Protein AF-A0A0M0TER0-F1 (afdb_monomer_lite)

Secondary structure (DSSP, 8-state):
---PPPP---------------GGGGSS--HHHHHHHHHHHHHTTTSPPPGGGGHHHHHS---HHHHHHHHHHHHHHHHTTSEEE---TTS-GGGS-HHHHHTTEEE-HHHHHHHHTS-HHHHHHHHHHHHHHHHHHHHHHHHHHHH---HHHHHHHHHHHHHS-HHHHHHHHHHHHHHHHHHSTTHHHHHHHHH-

Radius of gyration: 31.2 Å; chains: 1; bounding box: 76×86×69 Å

Sequence (196 aa):
MVLRIPQRKEIGYSLLSPTLIRPEQMSKFDRELQKLILEKAIDAHPDATDAKQFHELLMTRFDSDEEKKVRANIIYLVEHKIITIDYNQHSNYNNLSSYQLINSIRATEKGIDFMLDDGGLSAILNVTTIKFHHDAIQQIADLIELTVQDPEDKQRFLTQLKQLPYETIKHVSLELVNKGLAQIPNVAQWLGKFLD

Structure (mmCIF, N/CA/C/O backbone):
data_AF-A0A0M0TER0-F1
#
_entry.id   AF-A0A0M0TER0-F1
#
loop_
_atom_site.group_PDB
_atom_site.id
_atom_site.type_symbol
_atom_site.label_atom_id
_atom_site.label_alt_id
_atom_site.label_comp_id
_atom_site.label_asym_id
_atom_site.label_entity_id
_atom_site.label_seq_id
_atom_site.pdbx_PDB_ins_code
_atom_site.Cartn_x
_atom_site.Cartn_y
_atom_site.Cartn_z
_atom_site.occupancy
_atom_site.B_iso_or_equiv
_atom_site.auth_seq_id
_atom_site.auth_comp_id
_atom_site.auth_asym_id
_atom_site.auth_atom_id
_atom_site.pdbx_PDB_model_num
ATOM 1 N N . MET A 1 1 ? 50.563 63.067 3.874 1.00 39.12 1 MET A N 1
ATOM 2 C CA . MET A 1 1 ? 51.208 62.212 4.893 1.00 39.12 1 MET A CA 1
ATOM 3 C C . MET A 1 1 ? 50.226 61.104 5.248 1.00 39.12 1 MET A C 1
ATOM 5 O O . MET A 1 1 ? 49.343 61.310 6.063 1.00 39.12 1 MET A O 1
ATOM 9 N N . VAL A 1 2 ? 50.291 59.986 4.520 1.00 34.03 2 VAL A N 1
ATOM 10 C CA . VAL A 1 2 ? 49.387 58.836 4.679 1.00 34.03 2 VAL A CA 1
ATOM 11 C C . VAL A 1 2 ? 50.160 57.767 5.444 1.00 34.03 2 VAL A C 1
ATOM 13 O O . VAL A 1 2 ? 51.093 57.175 4.907 1.00 34.03 2 VAL A O 1
ATOM 16 N N . LEU A 1 3 ? 49.818 57.572 6.716 1.00 28.48 3 LEU A N 1
ATOM 17 C CA . LEU A 1 3 ? 50.388 56.523 7.558 1.00 28.48 3 LEU A CA 1
ATOM 18 C C . LEU A 1 3 ? 49.656 55.206 7.268 1.00 28.48 3 LEU A C 1
ATOM 20 O O . LEU A 1 3 ? 48.516 55.005 7.678 1.00 28.48 3 LEU A O 1
ATOM 24 N N . ARG A 1 4 ? 50.327 54.320 6.521 1.00 33.66 4 ARG A N 1
ATOM 25 C CA . ARG A 1 4 ? 49.949 52.910 6.355 1.00 33.66 4 ARG A CA 1
ATOM 26 C C . ARG A 1 4 ? 50.091 52.191 7.698 1.00 33.66 4 ARG A C 1
ATOM 28 O O . ARG A 1 4 ? 51.187 52.127 8.248 1.00 33.66 4 ARG A O 1
ATOM 35 N N . ILE A 1 5 ? 48.994 51.626 8.188 1.00 35.50 5 ILE A N 1
ATOM 36 C CA . ILE A 1 5 ? 48.968 50.729 9.349 1.00 35.50 5 ILE A CA 1
ATOM 37 C C . ILE A 1 5 ? 49.393 49.316 8.889 1.00 35.50 5 ILE A C 1
ATOM 39 O O . ILE A 1 5 ? 48.985 48.894 7.802 1.00 35.50 5 ILE A O 1
ATOM 43 N N . PRO A 1 6 ? 50.238 48.593 9.652 1.00 35.31 6 PRO A N 1
ATOM 44 C CA . PRO A 1 6 ? 50.852 47.342 9.214 1.00 35.31 6 PRO A CA 1
ATOM 45 C C . PRO A 1 6 ? 49.952 46.110 9.387 1.00 35.31 6 PRO A C 1
ATOM 47 O O . PRO A 1 6 ? 49.119 46.027 10.286 1.00 35.31 6 PRO A O 1
ATOM 50 N N . GLN A 1 7 ? 50.212 45.116 8.537 1.00 39.19 7 GLN A N 1
ATOM 51 C CA . GLN A 1 7 ? 49.732 43.734 8.616 1.00 39.19 7 GLN A CA 1
ATOM 52 C C . GLN A 1 7 ? 50.221 43.035 9.898 1.00 39.19 7 GLN A C 1
ATOM 54 O O . GLN A 1 7 ? 51.419 43.067 10.198 1.00 39.19 7 GLN A O 1
ATOM 59 N N . ARG A 1 8 ? 49.334 42.321 10.611 1.00 29.59 8 ARG A N 1
ATOM 60 C CA . ARG A 1 8 ? 49.731 41.339 11.638 1.00 29.59 8 ARG A CA 1
ATOM 61 C C . ARG A 1 8 ? 48.831 40.091 11.638 1.00 29.59 8 ARG A C 1
ATOM 63 O O . ARG A 1 8 ? 47.712 40.129 12.123 1.00 29.59 8 ARG A O 1
ATOM 70 N N . LYS A 1 9 ? 49.421 39.023 11.088 1.00 34.47 9 LYS A N 1
ATOM 71 C CA . LYS A 1 9 ? 49.402 37.583 11.425 1.00 34.47 9 LYS A CA 1
ATOM 72 C C . LYS A 1 9 ? 48.111 36.904 11.914 1.00 34.47 9 LYS A C 1
ATOM 74 O O . LYS A 1 9 ? 47.582 37.206 12.976 1.00 34.47 9 LYS A O 1
ATOM 79 N N . GLU A 1 10 ? 47.774 35.854 11.166 1.00 40.50 10 GLU A N 1
ATOM 80 C CA . GLU A 1 10 ? 46.913 34.719 11.503 1.00 40.50 10 GLU A CA 1
ATOM 81 C C . GLU A 1 10 ? 47.224 34.084 12.867 1.00 40.50 10 GLU A C 1
ATOM 83 O O . GLU A 1 10 ? 48.389 33.856 13.200 1.00 40.50 10 GLU A O 1
ATOM 88 N N . ILE A 1 11 ? 46.168 33.690 13.585 1.00 33.19 11 ILE A N 1
ATOM 89 C CA . ILE A 1 11 ? 46.158 32.514 14.463 1.00 33.19 11 ILE A CA 1
ATOM 90 C C . ILE A 1 11 ? 44.784 31.859 14.282 1.00 33.19 11 ILE A C 1
ATOM 92 O O . ILE A 1 11 ? 43.754 32.497 14.499 1.00 33.19 11 ILE A O 1
ATOM 96 N N . GLY A 1 12 ? 44.774 30.623 13.787 1.00 40.88 12 GLY A N 1
ATOM 97 C CA . GLY A 1 12 ? 43.562 29.915 13.397 1.00 40.88 12 GLY A CA 1
ATOM 98 C C . GLY A 1 12 ? 42.739 29.377 14.564 1.00 40.88 12 GLY A C 1
ATOM 99 O O . GLY A 1 12 ? 43.273 29.035 15.613 1.00 40.88 12 GLY A O 1
ATOM 100 N N . TYR A 1 13 ? 41.448 29.198 14.297 1.00 29.83 13 TYR A N 1
ATOM 101 C CA . TYR A 1 13 ? 40.682 28.067 14.804 1.00 29.83 13 TYR A CA 1
ATOM 102 C C . TYR A 1 13 ? 39.839 27.508 13.660 1.00 29.83 13 TYR A C 1
ATOM 104 O O . TYR A 1 13 ? 38.964 28.172 13.110 1.00 29.83 13 TYR A O 1
ATOM 112 N N . SER A 1 14 ? 40.163 26.270 13.300 1.00 47.03 14 SER A N 1
ATOM 113 C CA . SER A 1 14 ? 39.334 25.373 12.508 1.00 47.03 14 SER A CA 1
ATOM 114 C C . SER A 1 14 ? 37.955 25.257 13.156 1.00 47.03 14 SER A C 1
ATOM 116 O O . SER A 1 14 ? 37.830 24.668 14.228 1.00 47.03 14 SER A O 1
ATOM 118 N N . LEU A 1 15 ? 36.923 25.762 12.484 1.00 34.91 15 LEU A N 1
ATOM 119 C CA . LEU A 1 15 ? 35.542 25.363 12.722 1.00 34.91 15 LEU A CA 1
ATOM 120 C C . LEU A 1 15 ? 34.965 24.889 11.392 1.00 34.91 15 LEU A C 1
ATOM 122 O O . LEU A 1 15 ? 34.742 25.660 10.461 1.00 34.91 15 LEU A O 1
ATOM 126 N N . LEU A 1 16 ? 34.822 23.570 11.339 1.00 35.97 16 LEU A N 1
ATOM 127 C CA . LEU A 1 16 ? 34.149 22.759 10.339 1.00 35.97 16 LEU A CA 1
ATOM 128 C C . LEU A 1 16 ? 32.956 23.512 9.737 1.00 35.97 16 LEU A C 1
ATOM 130 O O . LEU A 1 16 ? 31.950 23.739 10.408 1.00 35.97 16 LEU A O 1
ATOM 134 N N . SER A 1 17 ? 33.070 23.906 8.469 1.00 34.34 17 SER A N 1
ATOM 135 C CA . SER A 1 17 ? 31.924 24.408 7.718 1.00 34.34 17 SER A CA 1
ATOM 136 C C . SER A 1 17 ? 30.905 23.270 7.585 1.00 34.34 17 SER A C 1
ATOM 138 O O . SER A 1 17 ? 31.300 22.172 7.179 1.00 34.34 17 SER A O 1
ATOM 140 N N . PRO A 1 18 ? 29.615 23.485 7.905 1.00 39.72 18 PRO A N 1
ATOM 141 C CA . PRO A 1 18 ? 28.593 22.487 7.645 1.00 39.72 18 PRO A CA 1
ATOM 142 C C . PRO A 1 18 ? 28.580 22.255 6.138 1.00 39.72 18 PRO A C 1
ATOM 144 O O . PRO A 1 18 ? 28.420 23.192 5.354 1.00 39.72 18 PRO A O 1
ATOM 147 N N . THR A 1 19 ? 28.851 21.017 5.736 1.00 42.72 19 THR A N 1
ATOM 148 C CA . THR A 1 19 ? 28.821 20.589 4.346 1.00 42.72 19 THR A CA 1
ATOM 149 C C . THR A 1 19 ? 27.482 21.003 3.746 1.00 42.72 19 THR A C 1
ATOM 151 O O . THR A 1 19 ? 26.448 20.406 4.032 1.00 42.72 19 THR A O 1
ATOM 154 N N . LEU A 1 20 ? 27.515 22.053 2.924 1.00 41.59 20 LEU A N 1
ATOM 155 C CA . LEU A 1 20 ? 26.489 22.350 1.942 1.00 41.59 20 LEU A CA 1
ATOM 156 C C . LEU A 1 20 ? 26.295 21.069 1.132 1.00 41.59 20 LEU A C 1
ATOM 158 O O . LEU A 1 20 ? 27.167 20.683 0.350 1.00 41.59 20 LEU A O 1
ATOM 162 N N . ILE A 1 21 ? 25.185 20.375 1.383 1.00 42.75 21 ILE A N 1
ATOM 163 C CA . ILE A 1 21 ? 24.743 19.248 0.570 1.00 42.75 21 ILE A CA 1
ATOM 164 C C . ILE A 1 21 ? 24.656 19.779 -0.861 1.00 42.75 21 ILE A C 1
ATOM 166 O O . ILE A 1 21 ? 23.869 20.678 -1.158 1.00 42.75 21 ILE A O 1
ATOM 170 N N . ARG A 1 22 ? 25.544 19.284 -1.728 1.00 40.31 22 ARG A N 1
ATOM 171 C CA . ARG A 1 22 ? 25.594 19.683 -3.133 1.00 40.31 22 ARG A CA 1
ATOM 172 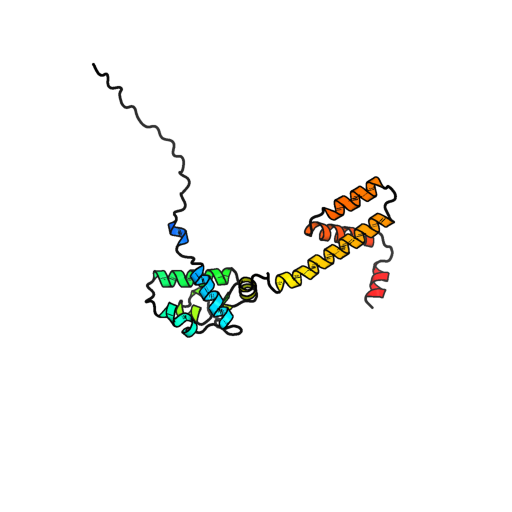C C . ARG A 1 22 ? 24.260 19.308 -3.798 1.00 40.31 22 ARG A C 1
ATOM 174 O O . ARG A 1 22 ? 23.867 18.145 -3.694 1.00 40.31 22 ARG A O 1
ATOM 181 N N . PRO A 1 23 ? 23.608 20.221 -4.540 1.00 44.62 23 PRO A N 1
ATOM 182 C CA . PRO A 1 23 ? 22.371 19.929 -5.274 1.00 44.62 23 PRO A CA 1
ATOM 183 C C . PRO A 1 23 ? 22.527 18.842 -6.358 1.00 44.62 23 PRO A C 1
ATOM 185 O O . PRO A 1 23 ? 21.536 18.333 -6.867 1.00 44.62 23 PRO A O 1
ATOM 188 N N . GLU A 1 24 ? 23.753 18.411 -6.670 1.00 45.34 24 GLU A N 1
ATOM 189 C CA . GLU A 1 24 ? 24.031 17.302 -7.595 1.00 45.34 24 GLU A CA 1
ATOM 190 C C . GLU A 1 24 ? 23.634 15.911 -7.061 1.00 45.34 24 GLU A C 1
ATOM 192 O O . GLU A 1 24 ? 23.539 14.966 -7.836 1.00 45.34 24 GLU A O 1
ATOM 197 N N . GLN A 1 25 ? 23.363 15.750 -5.759 1.00 46.16 25 GLN A N 1
ATOM 198 C CA . GLN A 1 25 ? 22.988 14.449 -5.177 1.00 46.16 25 GLN A CA 1
ATOM 199 C C . GLN A 1 25 ? 21.500 14.075 -5.381 1.00 46.16 25 GLN A C 1
ATOM 201 O O . GLN A 1 25 ? 21.101 12.968 -5.026 1.00 46.16 25 GLN A O 1
ATOM 206 N N . MET A 1 26 ? 20.683 14.950 -5.988 1.00 49.38 26 MET A N 1
ATOM 207 C CA . MET A 1 26 ? 19.258 14.702 -6.278 1.00 49.38 26 MET A CA 1
ATOM 208 C C . MET A 1 26 ? 18.947 14.366 -7.752 1.00 49.38 26 MET A C 1
ATOM 210 O O . MET A 1 26 ? 17.780 14.192 -8.084 1.00 49.38 26 MET A O 1
ATOM 214 N N . SER A 1 27 ? 19.936 14.231 -8.648 1.00 63.31 27 SER A N 1
ATOM 215 C CA . SER A 1 27 ? 19.666 14.022 -10.091 1.00 63.31 27 SER A CA 1
ATOM 216 C C . SER A 1 27 ? 19.279 12.587 -10.490 1.00 63.31 27 SER A C 1
ATOM 218 O O . SER A 1 27 ? 18.848 12.349 -11.617 1.00 63.31 27 SER A O 1
ATOM 220 N N . LYS A 1 28 ? 19.423 11.613 -9.579 1.00 75.19 28 LYS A N 1
ATOM 221 C CA . LYS A 1 28 ? 19.228 10.179 -9.869 1.00 75.19 28 LYS A CA 1
ATOM 222 C C . LYS A 1 28 ? 17.767 9.724 -9.771 1.00 75.19 28 LYS A C 1
ATOM 224 O O . LYS A 1 28 ? 17.377 8.776 -10.449 1.00 75.19 28 LYS A O 1
ATOM 229 N N . PHE A 1 29 ? 16.974 10.356 -8.906 1.00 83.69 29 PHE A N 1
ATOM 230 C CA . PHE A 1 29 ? 15.578 9.985 -8.673 1.00 83.69 29 PHE A CA 1
ATOM 231 C C . PHE A 1 29 ? 14.657 10.951 -9.404 1.00 83.69 29 PHE A C 1
ATOM 233 O O . PHE A 1 29 ? 14.666 12.148 -9.134 1.00 83.69 29 PHE A O 1
ATOM 240 N N . ASP A 1 30 ? 13.870 10.416 -10.324 1.00 82.69 30 ASP A N 1
ATOM 241 C CA . ASP A 1 30 ? 13.064 11.183 -11.261 1.00 82.69 30 ASP A CA 1
ATOM 242 C C . ASP A 1 30 ? 11.598 10.790 -11.084 1.00 82.69 30 ASP A C 1
ATOM 244 O O . ASP A 1 30 ? 11.230 9.626 -11.248 1.00 82.69 30 ASP A O 1
ATOM 248 N N . ARG A 1 31 ? 10.774 11.757 -10.671 1.00 82.38 31 ARG A N 1
ATOM 249 C CA . ARG A 1 31 ? 9.368 11.511 -10.330 1.00 82.38 31 ARG A CA 1
ATOM 250 C C . ARG A 1 31 ? 8.523 11.186 -11.555 1.00 82.38 31 ARG A C 1
ATOM 252 O O . ARG A 1 31 ? 7.655 10.325 -11.448 1.00 82.38 31 ARG A O 1
ATOM 259 N N . GLU A 1 32 ? 8.818 11.788 -12.704 1.00 81.12 32 GLU A N 1
ATOM 260 C CA . GLU A 1 32 ? 8.111 11.485 -13.951 1.00 81.12 32 GLU A CA 1
ATOM 261 C C . GLU A 1 32 ? 8.455 10.071 -14.422 1.00 81.12 32 GLU A C 1
ATOM 263 O O . GLU A 1 32 ? 7.570 9.300 -14.785 1.00 81.12 32 GLU A O 1
ATOM 268 N N . LEU A 1 33 ? 9.727 9.675 -14.308 1.00 85.12 33 LEU A N 1
ATOM 269 C CA . LEU A 1 33 ? 10.151 8.310 -14.621 1.00 85.12 33 LEU A CA 1
ATOM 270 C C . LEU A 1 33 ? 9.532 7.274 -13.673 1.00 85.12 33 LEU A C 1
ATOM 272 O O . LEU A 1 33 ? 9.102 6.212 -14.113 1.00 85.12 33 LEU A O 1
ATOM 276 N N . GLN A 1 34 ? 9.477 7.563 -12.372 1.00 88.38 34 GLN A N 1
ATOM 277 C CA . GLN A 1 34 ? 8.844 6.676 -11.390 1.00 88.38 34 GLN A CA 1
ATOM 278 C C . GLN A 1 34 ? 7.354 6.494 -11.667 1.00 88.38 34 GLN A C 1
ATOM 280 O O . GLN A 1 34 ? 6.863 5.366 -11.630 1.00 88.38 34 GLN A O 1
ATOM 285 N N . LYS A 1 35 ? 6.657 7.595 -11.970 1.00 86.25 35 LYS A N 1
ATOM 286 C CA . LYS A 1 35 ? 5.247 7.578 -12.347 1.00 86.25 35 LYS A CA 1
ATOM 287 C C . LYS A 1 35 ? 5.033 6.742 -13.607 1.00 86.25 35 LYS A C 1
ATOM 289 O O . LYS A 1 35 ? 4.221 5.828 -13.577 1.00 86.25 35 LYS A O 1
ATOM 294 N N . LEU A 1 36 ? 5.828 6.974 -14.653 1.00 87.12 36 LEU A N 1
ATOM 295 C CA . LEU A 1 36 ? 5.770 6.198 -15.891 1.00 87.12 36 LEU A CA 1
ATOM 296 C C . LEU A 1 36 ? 5.969 4.695 -15.637 1.00 87.12 36 LEU A C 1
ATOM 298 O O . LEU A 1 36 ? 5.207 3.878 -16.146 1.00 87.12 36 LEU A O 1
ATOM 302 N N . ILE A 1 37 ? 6.978 4.316 -14.843 1.00 90.50 37 ILE A N 1
ATOM 303 C CA . ILE A 1 37 ? 7.240 2.909 -14.493 1.00 90.50 37 ILE A CA 1
ATOM 304 C C . ILE A 1 37 ? 6.027 2.287 -13.793 1.00 90.50 37 ILE A C 1
ATOM 306 O O . ILE A 1 37 ? 5.636 1.170 -14.132 1.00 90.50 37 ILE A O 1
ATOM 310 N N . LEU A 1 38 ? 5.437 2.998 -12.830 1.00 91.50 38 LEU A N 1
ATOM 311 C CA . LEU A 1 38 ? 4.277 2.518 -12.087 1.00 91.50 38 LEU A CA 1
ATOM 312 C C . LEU A 1 38 ? 3.032 2.404 -12.975 1.00 91.50 38 LEU A C 1
ATOM 314 O O . LEU A 1 38 ? 2.353 1.385 -12.916 1.00 91.50 38 LEU A O 1
ATOM 318 N N . GLU A 1 39 ? 2.769 3.386 -13.836 1.00 90.06 39 GLU A N 1
ATOM 319 C CA . GLU A 1 39 ? 1.668 3.343 -14.807 1.00 90.06 39 GLU A CA 1
ATOM 320 C C . GLU A 1 39 ? 1.777 2.112 -15.710 1.00 90.06 39 GLU A C 1
ATOM 322 O O . GLU A 1 39 ? 0.823 1.348 -15.820 1.00 90.06 39 GLU A O 1
ATOM 327 N N . LYS A 1 40 ? 2.963 1.839 -16.273 1.00 90.44 40 LYS A N 1
ATOM 328 C CA . LYS A 1 40 ? 3.169 0.631 -17.090 1.00 90.44 40 LYS A CA 1
ATOM 329 C C . LYS A 1 40 ? 2.987 -0.659 -16.295 1.00 90.44 40 LYS A C 1
ATOM 331 O O . LYS A 1 40 ? 2.437 -1.620 -16.825 1.00 90.44 40 LYS A O 1
ATOM 336 N N . ALA A 1 41 ? 3.422 -0.683 -15.037 1.00 92.50 41 ALA A N 1
ATOM 337 C CA . ALA A 1 41 ? 3.243 -1.838 -14.164 1.00 92.50 41 ALA A CA 1
ATOM 338 C C . ALA A 1 41 ? 1.771 -2.087 -13.793 1.00 92.50 41 ALA A C 1
ATOM 340 O O . ALA A 1 41 ? 1.380 -3.240 -13.627 1.00 92.50 41 ALA A O 1
ATOM 341 N N . ILE A 1 42 ? 0.963 -1.030 -13.666 1.00 90.56 42 ILE A N 1
ATOM 342 C CA . ILE A 1 42 ? -0.482 -1.129 -13.423 1.00 90.56 42 ILE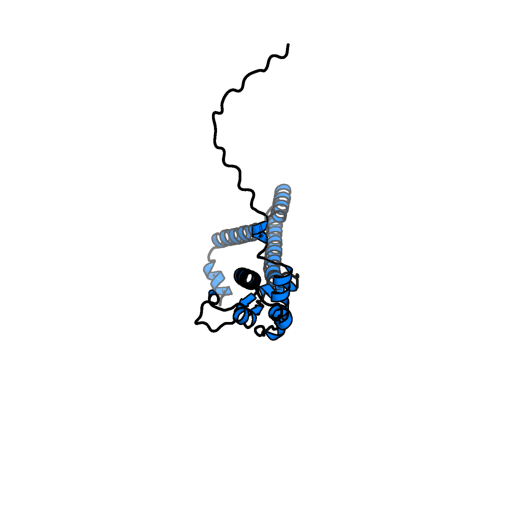 A CA 1
ATOM 343 C C . ILE A 1 42 ? -1.213 -1.550 -14.698 1.00 90.56 42 ILE A C 1
ATOM 345 O O . ILE A 1 42 ? -2.045 -2.448 -14.632 1.00 90.56 42 ILE A O 1
ATOM 349 N N . ASP A 1 43 ? -0.862 -0.982 -15.855 1.00 91.06 43 ASP A N 1
ATOM 350 C CA . ASP A 1 43 ? -1.435 -1.368 -17.153 1.00 91.06 43 ASP A CA 1
ATOM 351 C C . ASP A 1 43 ? -1.207 -2.859 -17.467 1.00 91.06 43 ASP A C 1
ATOM 353 O O . ASP A 1 43 ? -2.034 -3.496 -18.117 1.00 91.06 43 ASP A O 1
ATOM 357 N N . ALA A 1 44 ? -0.072 -3.414 -17.027 1.00 91.12 44 ALA A N 1
ATOM 358 C CA . ALA A 1 44 ? 0.272 -4.827 -17.191 1.00 91.12 44 ALA A CA 1
ATOM 359 C C . ALA A 1 44 ? -0.394 -5.754 -16.158 1.00 91.12 44 ALA A C 1
ATOM 361 O O . ALA A 1 44 ? -0.413 -6.968 -16.358 1.00 91.12 44 ALA A O 1
ATOM 362 N N . HIS A 1 45 ? -0.919 -5.213 -15.055 1.00 88.75 45 HIS A N 1
ATOM 363 C CA . HIS A 1 45 ? -1.475 -6.009 -13.963 1.00 88.75 45 HIS A CA 1
ATOM 364 C C . HIS A 1 45 ? -2.645 -6.890 -14.460 1.00 88.75 45 HIS A C 1
ATOM 366 O O . HIS A 1 45 ? -3.507 -6.396 -15.189 1.00 88.75 45 HIS A O 1
ATOM 372 N N . PRO A 1 46 ? -2.738 -8.180 -14.064 1.00 88.81 46 PRO A N 1
ATOM 373 C CA . PRO A 1 46 ? -2.008 -8.869 -12.988 1.00 88.81 46 PRO A CA 1
ATOM 374 C C . PRO A 1 46 ? -0.630 -9.429 -13.360 1.00 88.81 46 PRO A C 1
ATOM 376 O O . PRO A 1 46 ? 0.043 -9.997 -12.494 1.00 88.81 46 PRO A O 1
ATOM 379 N N . ASP A 1 47 ? -0.219 -9.285 -14.614 1.00 91.00 47 ASP A N 1
ATOM 380 C CA . ASP A 1 47 ? 1.038 -9.810 -15.130 1.00 91.00 47 ASP A CA 1
ATOM 381 C C . ASP A 1 47 ? 2.204 -8.829 -14.905 1.00 91.00 47 ASP A C 1
ATOM 383 O O . ASP A 1 47 ? 2.047 -7.732 -14.358 1.00 91.00 47 ASP A O 1
ATOM 387 N N . ALA A 1 48 ? 3.412 -9.258 -15.275 1.00 90.00 48 ALA A N 1
ATOM 388 C CA . ALA A 1 48 ? 4.590 -8.398 -15.294 1.00 90.00 48 ALA A CA 1
ATOM 389 C C . ALA A 1 48 ? 4.681 -7.607 -16.611 1.00 90.00 48 ALA A C 1
ATOM 391 O O . ALA A 1 48 ? 4.124 -7.998 -17.637 1.00 90.00 48 ALA A O 1
ATOM 392 N N . THR A 1 49 ? 5.417 -6.501 -16.587 1.00 89.06 49 THR A N 1
ATOM 393 C CA . THR A 1 49 ? 5.629 -5.636 -17.747 1.00 89.06 49 THR A CA 1
ATOM 394 C C . THR A 1 49 ? 6.429 -6.306 -18.866 1.00 89.06 49 THR A C 1
ATOM 396 O O . THR A 1 49 ? 7.365 -7.058 -18.614 1.00 89.06 49 THR A O 1
ATOM 399 N N . ASP A 1 50 ? 6.122 -5.961 -20.119 1.00 82.69 50 ASP A N 1
ATOM 400 C CA . ASP A 1 50 ? 6.896 -6.330 -21.318 1.00 82.69 50 ASP A CA 1
ATOM 401 C C . ASP A 1 50 ? 7.724 -5.116 -21.779 1.00 82.69 50 ASP A C 1
ATOM 403 O O . ASP A 1 50 ? 7.241 -3.983 -21.792 1.00 82.69 50 ASP A O 1
ATOM 407 N N . ALA A 1 51 ? 8.961 -5.333 -22.227 1.00 73.25 51 ALA A N 1
ATOM 408 C CA . ALA A 1 51 ? 9.824 -4.335 -22.856 1.00 73.25 51 ALA A CA 1
ATOM 409 C C . ALA A 1 51 ? 9.127 -3.512 -23.950 1.00 73.25 51 ALA A C 1
ATOM 411 O O . ALA A 1 51 ? 9.467 -2.344 -24.138 1.00 73.25 51 ALA A O 1
ATOM 412 N N . LYS A 1 52 ? 8.137 -4.069 -24.657 1.00 76.94 52 LYS A N 1
ATOM 413 C CA . LYS A 1 52 ? 7.315 -3.319 -25.623 1.00 76.94 52 LYS A CA 1
ATOM 414 C C . LYS A 1 52 ? 6.608 -2.118 -24.994 1.00 76.94 52 LYS A C 1
ATOM 416 O O . LYS A 1 52 ? 6.479 -1.086 -25.645 1.00 76.94 52 LYS A O 1
ATOM 421 N N . GLN A 1 53 ? 6.198 -2.218 -23.732 1.00 74.50 53 GLN A N 1
ATOM 422 C CA . GLN A 1 53 ? 5.542 -1.133 -22.994 1.00 74.50 53 GLN A CA 1
ATOM 423 C C . GLN A 1 53 ? 6.501 0.022 -22.670 1.00 74.50 53 GLN A C 1
ATOM 425 O O . GLN A 1 53 ? 6.055 1.136 -22.403 1.00 74.50 53 GLN A O 1
ATOM 430 N N . PHE A 1 54 ? 7.809 -0.233 -22.744 1.00 77.00 54 PHE A N 1
ATOM 431 C CA . PHE A 1 54 ? 8.881 0.731 -22.508 1.00 77.00 54 PHE A CA 1
ATOM 432 C C . PHE A 1 54 ? 9.665 1.049 -23.785 1.00 77.00 54 PHE A C 1
ATOM 434 O O . PHE A 1 54 ? 10.778 1.561 -23.706 1.00 77.00 54 PHE A O 1
ATOM 441 N N . HIS A 1 55 ? 9.111 0.758 -24.967 1.00 70.81 55 HIS A N 1
ATOM 442 C CA . HIS A 1 55 ? 9.821 0.893 -26.240 1.00 70.81 55 HIS A CA 1
ATOM 443 C C . HIS A 1 55 ? 10.447 2.283 -26.439 1.00 70.81 55 HIS A C 1
ATOM 445 O O . HIS A 1 55 ? 11.600 2.373 -26.848 1.00 70.81 55 HIS A O 1
ATOM 451 N N . GLU A 1 56 ? 9.737 3.355 -26.080 1.00 68.69 56 GLU A N 1
ATOM 452 C CA . GLU A 1 56 ? 10.247 4.731 -26.164 1.00 68.69 56 GLU A CA 1
ATOM 453 C C . GLU A 1 56 ? 11.446 4.966 -25.236 1.00 68.69 56 GLU A C 1
ATOM 455 O O . GLU A 1 56 ? 12.461 5.506 -25.671 1.00 68.69 56 GLU A O 1
ATOM 460 N N . LEU A 1 57 ? 11.369 4.470 -23.995 1.00 69.62 57 LEU A N 1
ATOM 461 C CA . LEU A 1 57 ? 12.464 4.523 -23.023 1.00 69.62 57 LEU A CA 1
ATOM 462 C C . LEU A 1 57 ? 13.680 3.721 -23.516 1.00 69.62 57 LEU A C 1
ATOM 464 O O . LEU A 1 57 ? 14.819 4.128 -23.319 1.00 69.62 57 LEU A O 1
ATOM 468 N N . LEU A 1 58 ? 13.435 2.581 -24.172 1.00 67.25 58 LEU A N 1
ATOM 469 C CA . LEU A 1 58 ? 14.471 1.672 -24.664 1.00 67.25 58 LEU A CA 1
ATOM 470 C C . LEU A 1 58 ? 15.131 2.129 -25.979 1.00 67.25 58 LEU A C 1
ATOM 472 O O . LEU A 1 58 ? 16.230 1.672 -26.297 1.00 67.25 58 LEU A O 1
ATOM 476 N N . MET A 1 59 ? 14.470 2.995 -26.754 1.00 62.09 59 MET A N 1
ATOM 477 C CA . MET A 1 59 ? 14.960 3.508 -28.042 1.00 62.09 59 MET A CA 1
ATOM 478 C C . MET A 1 59 ? 15.907 4.703 -27.891 1.00 62.09 59 MET A C 1
ATOM 480 O O . MET A 1 59 ? 16.779 4.910 -28.743 1.00 62.09 59 MET A O 1
ATOM 484 N N . THR A 1 60 ? 15.787 5.478 -26.811 1.00 59.00 60 THR A N 1
ATOM 485 C CA . THR A 1 60 ? 16.835 6.417 -26.404 1.00 59.00 60 THR A CA 1
ATOM 486 C C . THR A 1 60 ? 18.083 5.615 -26.068 1.00 59.00 60 THR A C 1
ATOM 488 O O . THR A 1 60 ? 18.057 4.780 -25.171 1.00 59.00 60 THR A O 1
ATOM 491 N N . ARG A 1 61 ? 19.173 5.812 -26.822 1.00 54.53 61 ARG A N 1
ATOM 492 C CA . ARG A 1 61 ? 20.458 5.147 -26.568 1.00 54.53 61 ARG A CA 1
ATOM 493 C C . ARG A 1 61 ? 20.843 5.377 -25.109 1.00 54.53 61 ARG A C 1
ATOM 495 O O . ARG A 1 61 ? 21.280 6.475 -24.783 1.00 54.53 61 ARG A O 1
ATOM 502 N N . PHE A 1 62 ? 20.663 4.372 -24.254 1.00 62.09 62 PHE A N 1
ATOM 503 C CA . PHE A 1 62 ? 21.106 4.465 -22.873 1.00 62.09 62 PHE A CA 1
ATOM 504 C C . PHE A 1 62 ? 22.615 4.656 -22.893 1.00 62.09 62 PHE A C 1
ATOM 506 O O . PHE A 1 62 ? 23.363 3.762 -23.297 1.00 62.09 62 PHE A O 1
ATOM 513 N N . ASP A 1 63 ? 23.069 5.834 -22.490 1.00 66.69 63 ASP A N 1
ATOM 514 C CA . ASP A 1 63 ? 24.405 5.921 -21.943 1.00 66.69 63 ASP A CA 1
ATOM 515 C C . ASP A 1 63 ? 24.421 5.243 -20.562 1.00 66.69 63 ASP A C 1
ATOM 517 O O . ASP A 1 63 ? 23.389 4.870 -19.987 1.00 66.69 63 ASP A O 1
ATOM 521 N N . SER A 1 64 ? 25.621 5.040 -20.026 1.00 70.12 64 SER A N 1
ATOM 522 C CA . SER A 1 64 ? 25.782 4.354 -18.747 1.00 70.12 64 SER A CA 1
ATOM 523 C C . SER A 1 64 ? 25.136 5.087 -17.570 1.00 70.12 64 SER A C 1
ATOM 525 O O . SER A 1 64 ? 24.978 4.485 -16.509 1.00 70.12 64 SER A O 1
ATOM 527 N N . ASP A 1 65 ? 24.820 6.374 -17.704 1.00 75.69 65 ASP A N 1
ATOM 528 C CA . ASP A 1 65 ? 24.287 7.186 -16.614 1.00 75.69 65 ASP A CA 1
ATOM 529 C C . ASP A 1 65 ? 22.756 7.156 -16.596 1.00 75.69 65 ASP A C 1
ATOM 531 O O . ASP A 1 65 ? 22.174 6.944 -15.528 1.00 75.69 65 ASP A O 1
ATOM 535 N N . GLU A 1 66 ? 22.105 7.195 -17.758 1.00 76.06 66 GLU A N 1
ATOM 536 C CA . GLU A 1 66 ? 20.663 6.955 -17.881 1.00 76.06 66 GLU A CA 1
ATOM 537 C C . GLU A 1 66 ? 20.287 5.521 -17.477 1.00 76.06 66 GLU A C 1
ATOM 539 O O . GLU A 1 66 ? 19.303 5.310 -16.764 1.00 76.06 66 GLU A O 1
ATOM 544 N N . GLU A 1 67 ? 21.114 4.518 -17.803 1.00 79.00 67 GLU A N 1
ATOM 545 C CA . GLU A 1 67 ? 20.875 3.146 -17.332 1.00 79.00 67 GLU A CA 1
ATOM 546 C C . GLU A 1 67 ? 20.897 3.060 -15.792 1.00 79.00 67 GLU A C 1
ATOM 548 O O . GLU A 1 67 ? 20.035 2.418 -15.175 1.00 79.00 67 GLU A O 1
ATOM 553 N N . LYS A 1 68 ? 21.861 3.732 -15.145 1.00 83.38 68 LYS A N 1
ATOM 554 C CA . LYS A 1 68 ? 21.949 3.800 -13.675 1.00 83.38 68 LYS A CA 1
ATOM 555 C C . LYS A 1 68 ? 20.766 4.555 -13.079 1.00 83.38 68 LYS A C 1
ATOM 557 O O . LYS A 1 68 ? 20.322 4.190 -11.986 1.00 83.38 68 LYS A O 1
ATOM 562 N N . LYS A 1 69 ? 20.275 5.593 -13.762 1.00 85.94 69 LYS A N 1
ATOM 563 C CA . LYS A 1 69 ? 19.105 6.380 -13.358 1.00 85.94 69 LYS A CA 1
ATOM 564 C C . LYS A 1 69 ? 17.846 5.518 -13.384 1.00 85.94 69 LYS A C 1
ATOM 566 O O . LYS A 1 69 ? 17.175 5.405 -12.359 1.00 85.94 69 LYS A O 1
ATOM 571 N N . VAL A 1 70 ? 17.569 4.826 -14.488 1.00 86.50 70 VAL A N 1
ATOM 572 C CA . VAL A 1 70 ? 16.426 3.903 -14.601 1.00 86.50 70 VAL A CA 1
ATOM 573 C C . VAL A 1 70 ? 16.476 2.836 -13.515 1.00 86.50 70 VAL A C 1
ATOM 575 O O . VAL A 1 70 ? 15.516 2.681 -12.758 1.00 86.50 70 VAL A O 1
ATOM 578 N N . ARG A 1 71 ? 17.627 2.171 -13.352 1.00 88.38 71 ARG A N 1
ATOM 579 C CA . ARG A 1 71 ? 17.815 1.182 -12.286 1.00 88.38 71 ARG A CA 1
ATOM 580 C C . ARG A 1 71 ? 17.516 1.772 -10.910 1.00 88.38 71 ARG A C 1
ATOM 582 O O . ARG A 1 71 ? 16.814 1.144 -10.130 1.00 88.38 71 ARG A O 1
ATOM 589 N N . ALA A 1 72 ? 18.024 2.963 -10.599 1.00 89.50 72 ALA A N 1
ATOM 590 C CA . ALA A 1 72 ? 17.798 3.587 -9.298 1.00 89.50 72 ALA A CA 1
ATOM 591 C C . ALA A 1 72 ? 16.319 3.794 -8.988 1.00 89.50 72 ALA A C 1
ATOM 593 O O . ALA A 1 72 ? 15.898 3.535 -7.867 1.00 89.50 72 ALA A O 1
ATOM 594 N N . ASN A 1 73 ? 15.551 4.249 -9.976 1.00 91.06 73 ASN A N 1
ATOM 595 C CA . ASN A 1 73 ? 14.126 4.506 -9.815 1.00 91.06 73 ASN A CA 1
ATOM 596 C C . ASN A 1 73 ? 13.337 3.204 -9.652 1.00 91.06 73 ASN A C 1
ATOM 598 O O . ASN A 1 73 ? 12.486 3.132 -8.772 1.00 91.06 73 ASN A O 1
ATOM 602 N N . ILE A 1 74 ? 13.677 2.153 -10.406 1.00 91.19 74 ILE A N 1
ATOM 603 C CA . ILE A 1 74 ? 13.080 0.822 -10.221 1.00 91.19 74 ILE A CA 1
ATOM 604 C C . ILE A 1 74 ? 13.375 0.296 -8.810 1.00 91.19 74 ILE A C 1
ATOM 606 O O . ILE A 1 74 ? 12.453 -0.082 -8.094 1.00 91.19 74 ILE A O 1
ATOM 610 N N . ILE A 1 75 ? 14.641 0.314 -8.378 1.00 91.44 75 ILE A N 1
ATOM 611 C CA . ILE A 1 75 ? 15.017 -0.183 -7.045 1.00 91.44 75 ILE A CA 1
ATOM 612 C C . ILE A 1 75 ? 14.332 0.622 -5.938 1.00 91.44 75 ILE A C 1
ATOM 614 O O . ILE A 1 75 ? 13.817 0.030 -4.997 1.00 91.44 75 ILE A O 1
ATOM 618 N N . TYR A 1 76 ? 14.245 1.943 -6.077 1.00 91.88 76 TYR A N 1
ATOM 619 C CA . TYR A 1 76 ? 13.543 2.795 -5.119 1.00 91.88 76 TYR A CA 1
ATOM 620 C C . TYR A 1 76 ? 12.067 2.403 -4.962 1.00 91.88 76 TYR A C 1
ATOM 622 O O . TYR A 1 76 ? 11.566 2.260 -3.849 1.00 91.88 76 TYR A O 1
ATOM 630 N N . LEU A 1 77 ? 11.366 2.169 -6.073 1.00 91.62 77 LEU A N 1
ATOM 631 C CA . LEU A 1 77 ? 9.970 1.729 -6.038 1.00 91.62 77 LEU A CA 1
ATOM 632 C C . LEU A 1 77 ? 9.818 0.323 -5.425 1.00 91.62 77 LEU A C 1
ATOM 634 O O . LEU A 1 77 ? 8.839 0.074 -4.718 1.00 91.62 77 LEU A O 1
ATOM 638 N N . VAL A 1 78 ? 10.791 -0.572 -5.635 1.00 92.44 78 VAL A N 1
ATOM 639 C CA . VAL A 1 78 ? 10.845 -1.897 -4.988 1.00 92.44 78 VAL A CA 1
ATOM 640 C C . VAL A 1 78 ? 11.053 -1.774 -3.475 1.00 92.44 78 VAL A C 1
ATOM 642 O O . VAL A 1 78 ? 10.333 -2.409 -2.706 1.00 92.44 78 VAL A O 1
ATOM 645 N N . GLU A 1 79 ? 11.987 -0.933 -3.024 1.00 89.75 79 GLU A N 1
ATOM 646 C CA . GLU A 1 79 ? 12.255 -0.681 -1.598 1.00 89.75 79 GLU A CA 1
ATOM 647 C C . GLU A 1 79 ? 11.015 -0.138 -0.874 1.00 89.75 79 GLU A C 1
ATOM 649 O O . GLU A 1 79 ? 10.722 -0.525 0.261 1.00 89.75 79 GLU A O 1
ATOM 654 N N . HIS A 1 80 ? 10.230 0.694 -1.562 1.00 89.88 80 HIS A N 1
ATOM 655 C CA . HIS A 1 80 ? 8.952 1.206 -1.072 1.00 89.88 80 HIS A CA 1
ATOM 656 C C . HIS A 1 80 ? 7.772 0.240 -1.250 1.00 89.88 80 HIS A C 1
ATOM 658 O O . HIS A 1 80 ? 6.662 0.548 -0.810 1.00 89.88 80 HIS A O 1
ATOM 664 N N . LYS A 1 81 ? 7.996 -0.945 -1.830 1.00 92.19 81 LYS A N 1
ATOM 665 C CA . LYS A 1 81 ? 6.970 -1.964 -2.104 1.00 92.19 81 LYS A CA 1
ATOM 666 C C . LYS A 1 81 ? 5.833 -1.448 -2.990 1.00 92.19 81 LYS A C 1
ATOM 668 O O . LYS A 1 81 ? 4.715 -1.936 -2.875 1.00 92.19 81 LYS A O 1
ATOM 673 N N . ILE A 1 82 ? 6.110 -0.462 -3.838 1.00 92.50 82 ILE A N 1
ATOM 674 C CA . ILE A 1 82 ? 5.176 0.091 -4.832 1.00 92.50 82 ILE A CA 1
ATOM 675 C C . ILE A 1 82 ? 5.123 -0.813 -6.072 1.00 92.50 82 ILE A C 1
ATOM 677 O O . ILE A 1 82 ? 4.075 -0.997 -6.682 1.00 92.50 82 ILE A O 1
ATOM 681 N N . ILE A 1 83 ? 6.253 -1.435 -6.403 1.00 93.81 83 ILE A N 1
ATOM 682 C CA . ILE A 1 83 ? 6.366 -2.480 -7.424 1.00 93.81 83 ILE A CA 1
ATOM 683 C C . ILE A 1 83 ? 7.157 -3.665 -6.861 1.00 93.81 83 ILE A C 1
ATOM 685 O O . ILE A 1 83 ? 7.831 -3.557 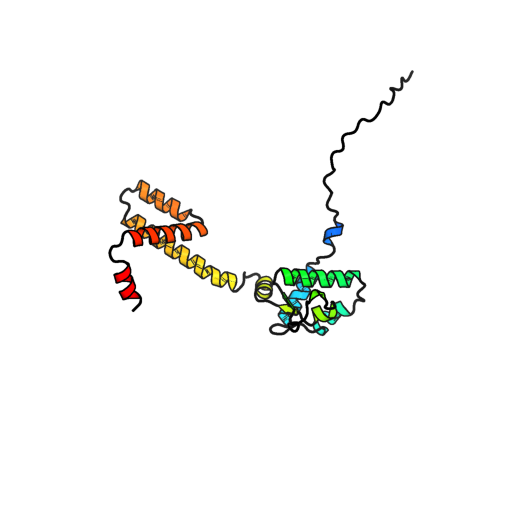-5.836 1.00 93.81 83 ILE A O 1
ATOM 689 N N . THR A 1 84 ? 7.106 -4.794 -7.556 1.00 93.31 84 THR A N 1
ATOM 690 C CA . THR A 1 84 ? 7.935 -5.981 -7.309 1.00 93.31 84 THR A CA 1
ATOM 691 C C . THR A 1 84 ? 8.583 -6.441 -8.605 1.00 93.31 84 THR A C 1
ATOM 693 O O . THR A 1 84 ? 8.141 -6.066 -9.689 1.00 93.31 84 THR A O 1
ATOM 696 N N . ILE A 1 85 ? 9.649 -7.233 -8.483 1.00 91.50 85 ILE A N 1
ATOM 697 C CA . ILE A 1 85 ? 10.317 -7.856 -9.622 1.00 91.50 85 ILE A CA 1
ATOM 698 C C . ILE A 1 85 ? 9.928 -9.335 -9.655 1.00 91.50 85 ILE A C 1
ATOM 700 O O . ILE A 1 85 ? 10.367 -10.110 -8.805 1.00 91.50 85 ILE A O 1
ATOM 704 N N . ASP A 1 86 ? 9.100 -9.711 -10.624 1.00 82.81 86 ASP A N 1
ATOM 705 C CA . ASP A 1 86 ? 8.685 -11.086 -10.890 1.00 82.81 86 ASP A CA 1
ATOM 706 C C . ASP A 1 86 ? 9.778 -11.809 -11.687 1.00 82.81 86 ASP A C 1
ATOM 708 O O . ASP A 1 86 ? 9.727 -11.951 -12.907 1.00 82.81 86 ASP A O 1
ATOM 712 N N . TYR A 1 87 ? 10.844 -12.183 -10.980 1.00 71.25 87 TYR A N 1
ATOM 713 C CA . TYR A 1 87 ? 11.968 -12.918 -11.544 1.00 71.25 87 TYR A CA 1
ATOM 714 C C . TYR A 1 87 ? 12.187 -14.211 -10.762 1.00 71.25 87 TYR A C 1
ATOM 716 O O . TYR A 1 87 ? 12.221 -14.203 -9.531 1.00 71.25 87 TYR A O 1
ATOM 724 N N . ASN A 1 88 ? 12.336 -15.328 -11.486 1.00 58.44 88 ASN A N 1
ATOM 725 C CA . ASN A 1 88 ? 12.463 -16.676 -10.928 1.00 58.44 88 ASN A CA 1
ATOM 726 C C . ASN A 1 88 ? 13.386 -16.712 -9.693 1.00 58.44 88 ASN A C 1
ATOM 728 O O . ASN A 1 88 ? 14.516 -16.218 -9.730 1.00 58.44 88 ASN A O 1
ATOM 732 N N . GLN A 1 89 ? 12.887 -17.349 -8.625 1.00 51.16 89 GLN A N 1
ATOM 733 C CA . GLN A 1 89 ? 13.297 -17.265 -7.207 1.00 51.16 89 GLN A CA 1
ATOM 734 C C . GLN A 1 89 ? 14.768 -17.597 -6.850 1.00 51.16 89 GLN A C 1
ATOM 736 O O . GLN A 1 89 ? 15.112 -17.695 -5.677 1.00 51.16 89 GLN A O 1
ATOM 741 N N . HIS A 1 90 ? 15.661 -17.764 -7.824 1.00 47.91 90 HIS A N 1
ATOM 742 C CA . HIS A 1 90 ? 17.042 -18.218 -7.621 1.00 47.91 90 HIS A CA 1
ATOM 743 C C . HIS A 1 90 ? 18.106 -17.153 -7.929 1.00 47.91 90 HIS A C 1
ATOM 745 O O . HIS A 1 90 ? 19.296 -17.460 -7.965 1.00 47.91 90 HIS A O 1
ATOM 751 N N . SER A 1 91 ? 17.707 -15.896 -8.134 1.00 54.81 91 SER A N 1
ATOM 752 C CA . SER A 1 91 ? 18.626 -14.844 -8.583 1.00 54.81 91 SER A CA 1
ATOM 753 C C . SER A 1 91 ? 18.321 -13.511 -7.918 1.00 54.81 91 SER A C 1
ATOM 755 O O . SER A 1 91 ? 17.204 -13.011 -7.984 1.00 54.81 91 SER A O 1
ATOM 757 N N . ASN A 1 92 ? 19.344 -12.916 -7.306 1.00 70.06 92 ASN A N 1
ATOM 758 C CA . ASN A 1 92 ? 19.279 -11.555 -6.794 1.00 70.06 92 ASN A CA 1
ATOM 759 C C . ASN A 1 92 ? 19.009 -10.584 -7.960 1.00 70.06 92 ASN A C 1
ATOM 761 O O . ASN A 1 92 ? 19.836 -10.485 -8.873 1.00 70.06 92 ASN A O 1
ATOM 765 N N . TYR A 1 93 ? 17.887 -9.855 -7.921 1.00 73.69 93 TYR A N 1
ATOM 766 C CA . TYR A 1 93 ? 17.520 -8.889 -8.964 1.00 73.69 93 TYR A CA 1
ATOM 767 C C . TYR A 1 93 ? 18.565 -7.773 -9.137 1.00 73.69 93 TYR A C 1
ATOM 769 O O . TYR A 1 93 ? 18.615 -7.127 -10.182 1.00 73.69 93 TYR A O 1
ATOM 777 N N . ASN A 1 94 ? 19.464 -7.587 -8.162 1.00 75.31 94 ASN A N 1
ATOM 778 C CA . ASN A 1 94 ? 20.600 -6.670 -8.265 1.00 75.31 94 ASN A CA 1
ATOM 779 C C . ASN A 1 94 ? 21.534 -6.990 -9.446 1.00 75.31 94 ASN A C 1
ATOM 781 O O . ASN A 1 94 ? 22.201 -6.085 -9.942 1.00 75.31 94 ASN A O 1
ATOM 785 N N . ASN A 1 95 ? 21.556 -8.241 -9.920 1.00 79.38 95 ASN A N 1
ATOM 786 C CA . ASN A 1 95 ? 22.397 -8.679 -11.039 1.00 79.38 95 ASN A CA 1
ATOM 787 C C . ASN A 1 95 ? 21.701 -8.588 -12.407 1.00 79.38 95 ASN A C 1
ATOM 789 O O . ASN A 1 95 ? 22.319 -8.888 -13.426 1.00 79.38 95 ASN A O 1
ATOM 793 N N . LEU A 1 96 ? 20.424 -8.204 -12.450 1.00 79.75 96 LEU A N 1
ATOM 794 C CA . LEU A 1 96 ? 19.689 -8.054 -13.703 1.00 79.75 96 LEU A CA 1
ATOM 795 C C . LEU A 1 96 ? 20.144 -6.800 -14.434 1.00 79.75 96 LEU A C 1
ATOM 797 O O . LEU A 1 96 ? 20.368 -5.767 -13.806 1.00 79.75 96 LEU A O 1
ATOM 801 N N . SER A 1 97 ? 20.245 -6.859 -15.760 1.00 79.25 97 SER A N 1
ATOM 802 C CA . SER A 1 97 ? 20.336 -5.652 -16.592 1.00 79.25 97 SER A CA 1
ATOM 803 C C . SER A 1 97 ? 19.067 -4.805 -16.449 1.00 79.25 97 SER A C 1
ATOM 805 O O . SER A 1 97 ? 18.005 -5.320 -16.092 1.00 79.25 97 SER A O 1
ATOM 807 N N . SER A 1 98 ? 19.140 -3.510 -16.765 1.00 77.88 98 SER A N 1
ATOM 808 C CA . SER A 1 98 ? 17.944 -2.653 -16.741 1.00 77.88 98 SER A CA 1
ATOM 809 C C . SER A 1 98 ? 16.853 -3.159 -17.694 1.00 77.88 98 SER A C 1
ATOM 811 O O . SER A 1 98 ? 15.674 -3.089 -17.364 1.00 77.88 98 SER A O 1
ATOM 813 N N . TYR A 1 99 ? 17.235 -3.777 -18.817 1.00 79.25 99 TYR A N 1
ATOM 814 C CA . TYR A 1 99 ? 16.300 -4.435 -19.734 1.00 79.25 99 TYR A CA 1
ATOM 815 C C . TYR A 1 99 ? 15.571 -5.628 -19.093 1.00 79.25 99 TYR A C 1
ATOM 817 O O . TYR A 1 99 ? 14.367 -5.794 -19.273 1.00 79.25 99 TYR A O 1
ATOM 825 N N . GLN A 1 100 ? 16.278 -6.461 -18.326 1.00 83.06 100 GLN A N 1
ATOM 826 C CA . GLN A 1 100 ? 15.661 -7.584 -17.613 1.00 83.06 100 GLN A CA 1
ATOM 827 C C . GLN A 1 100 ? 14.755 -7.110 -16.474 1.00 83.06 100 GLN A C 1
ATOM 829 O O . GLN A 1 100 ? 13.690 -7.687 -16.278 1.00 83.06 100 GLN A O 1
ATOM 834 N N . LEU A 1 101 ? 15.145 -6.047 -15.760 1.00 86.31 101 LEU A N 1
ATOM 835 C CA . LEU A 1 101 ? 14.304 -5.437 -14.727 1.00 86.31 101 LEU A CA 1
ATOM 836 C C . LEU A 1 101 ? 12.987 -4.935 -15.316 1.00 86.31 101 LEU A C 1
ATOM 838 O O . LEU A 1 101 ? 11.934 -5.289 -14.804 1.00 86.31 101 LEU A O 1
ATOM 842 N N . ILE A 1 102 ? 13.051 -4.178 -16.414 1.00 86.19 102 ILE A N 1
ATOM 843 C CA . ILE A 1 102 ? 11.878 -3.626 -17.105 1.00 86.19 102 ILE A CA 1
ATOM 844 C C . ILE A 1 102 ? 10.929 -4.719 -17.619 1.00 86.19 102 ILE A C 1
ATOM 846 O O . ILE A 1 102 ? 9.731 -4.490 -17.680 1.00 86.19 102 ILE A O 1
ATOM 850 N N . ASN A 1 103 ? 11.429 -5.905 -17.962 1.00 86.31 103 ASN A N 1
ATOM 851 C CA . ASN A 1 103 ? 10.605 -7.048 -18.385 1.00 86.31 103 ASN A CA 1
ATOM 852 C C . ASN A 1 103 ? 9.990 -7.850 -17.227 1.00 86.31 103 ASN A C 1
ATOM 854 O O . ASN A 1 103 ? 9.405 -8.906 -17.447 1.00 86.31 103 ASN A O 1
ATOM 858 N N . SER A 1 104 ? 10.218 -7.423 -15.988 1.00 88.94 104 SER A N 1
ATOM 859 C CA . SER A 1 104 ? 9.876 -8.211 -14.805 1.00 88.94 104 SER A CA 1
ATOM 860 C C . SER A 1 104 ? 9.149 -7.372 -13.755 1.00 88.94 104 SER A C 1
ATOM 862 O O . SER A 1 104 ? 9.036 -7.808 -12.617 1.00 88.94 104 SER A O 1
ATOM 864 N N . ILE A 1 105 ? 8.689 -6.158 -14.073 1.00 92.69 105 ILE A N 1
ATOM 865 C CA . ILE A 1 105 ? 8.054 -5.281 -13.082 1.00 92.69 105 ILE A CA 1
ATOM 866 C C . ILE A 1 105 ? 6.588 -5.667 -12.925 1.00 92.69 105 ILE A C 1
ATOM 868 O O . ILE A 1 105 ? 5.861 -5.751 -13.905 1.00 92.69 105 ILE A O 1
ATOM 872 N N . ARG A 1 106 ? 6.129 -5.834 -11.688 1.00 93.56 106 ARG A N 1
ATOM 873 C CA . ARG A 1 106 ? 4.718 -6.047 -11.355 1.00 93.56 106 ARG A CA 1
ATOM 874 C C . ARG A 1 106 ? 4.259 -5.019 -10.325 1.00 93.56 106 ARG A C 1
ATOM 876 O O . ARG A 1 106 ? 4.945 -4.818 -9.319 1.00 93.56 106 ARG A O 1
ATOM 883 N N . ALA A 1 107 ? 3.105 -4.390 -10.546 1.00 93.19 107 ALA A N 1
ATOM 884 C CA . ALA A 1 107 ? 2.498 -3.498 -9.557 1.00 93.19 107 ALA A CA 1
ATOM 885 C C . ALA A 1 107 ? 2.032 -4.280 -8.316 1.00 93.19 107 ALA A C 1
ATOM 887 O O . ALA A 1 107 ? 1.487 -5.380 -8.433 1.00 93.19 107 ALA A O 1
ATOM 888 N N . THR A 1 108 ? 2.252 -3.712 -7.130 1.00 92.38 108 THR A N 1
ATOM 889 C CA . THR A 1 108 ? 1.718 -4.245 -5.866 1.00 92.38 108 THR A CA 1
ATOM 890 C C . THR A 1 108 ? 0.365 -3.622 -5.544 1.00 92.38 108 THR A C 1
ATOM 892 O O . THR A 1 108 ? -0.028 -2.624 -6.150 1.00 92.38 108 THR A O 1
ATOM 895 N N . GLU A 1 109 ? -0.312 -4.146 -4.520 1.00 89.19 109 GLU A N 1
ATOM 896 C CA . GLU A 1 109 ? -1.502 -3.512 -3.951 1.00 89.19 109 GLU A CA 1
ATOM 897 C C . GLU A 1 109 ? -1.222 -2.061 -3.537 1.00 89.19 109 GLU A C 1
ATOM 899 O O . GLU A 1 109 ? -2.005 -1.169 -3.836 1.00 89.19 109 GLU A O 1
ATOM 904 N N . LYS A 1 110 ? -0.043 -1.790 -2.964 1.00 86.81 110 LYS A N 1
ATOM 905 C CA . LYS A 1 110 ? 0.348 -0.435 -2.554 1.00 86.81 110 LYS A CA 1
ATOM 906 C C . LYS A 1 110 ? 0.585 0.493 -3.731 1.00 86.81 110 LYS A C 1
ATOM 908 O O . LYS A 1 110 ? 0.323 1.682 -3.608 1.00 86.81 110 LYS A O 1
ATOM 913 N N . GLY A 1 111 ? 1.125 -0.017 -4.837 1.00 88.62 111 GLY A N 1
ATOM 914 C CA . GLY A 1 111 ? 1.321 0.783 -6.041 1.00 88.62 111 GLY A CA 1
ATOM 915 C C . GLY A 1 111 ? 0.005 1.164 -6.706 1.00 88.62 111 GLY A C 1
ATOM 916 O O . GLY A 1 111 ? -0.148 2.305 -7.135 1.00 88.62 111 GLY A O 1
ATOM 917 N N . ILE A 1 112 ? -0.953 0.237 -6.731 1.00 88.00 112 ILE A N 1
ATOM 918 C CA . ILE A 1 112 ? -2.308 0.489 -7.232 1.00 88.00 112 ILE A CA 1
ATOM 919 C C . ILE A 1 112 ? -3.016 1.507 -6.329 1.00 88.00 112 ILE A C 1
ATOM 921 O O . ILE A 1 112 ? -3.466 2.541 -6.818 1.00 88.00 112 ILE A O 1
ATOM 925 N N . ASP A 1 113 ? -3.020 1.271 -5.016 1.00 83.56 113 ASP A N 1
ATOM 926 C CA . ASP A 1 113 ? -3.615 2.168 -4.018 1.00 83.56 113 ASP A CA 1
ATOM 927 C C . ASP A 1 113 ? -2.985 3.577 -4.062 1.00 83.56 113 ASP A C 1
ATOM 929 O O . ASP A 1 113 ? -3.676 4.585 -3.924 1.00 83.56 113 ASP A O 1
ATOM 933 N N . PHE A 1 114 ? -1.669 3.668 -4.295 1.00 82.25 114 PHE A N 1
ATOM 934 C CA . PHE A 1 114 ? -0.962 4.945 -4.438 1.00 82.25 114 PHE A CA 1
ATOM 935 C C . PHE A 1 114 ? -1.421 5.737 -5.669 1.00 82.25 114 PHE A C 1
ATOM 937 O O . PHE A 1 114 ? -1.506 6.959 -5.603 1.00 82.25 114 PHE A O 1
ATOM 944 N N . MET A 1 115 ? -1.717 5.065 -6.785 1.00 81.19 115 MET A N 1
ATOM 945 C CA . MET A 1 115 ? -2.165 5.729 -8.016 1.00 81.19 115 MET A CA 1
ATOM 946 C C . MET A 1 115 ? -3.644 6.108 -8.001 1.00 81.19 115 MET A C 1
ATOM 948 O O . MET A 1 115 ? -4.022 7.067 -8.671 1.00 81.19 115 MET A O 1
ATOM 952 N N . LEU A 1 116 ? -4.473 5.377 -7.255 1.00 77.19 116 LEU A N 1
ATOM 953 C CA . LEU A 1 116 ? -5.885 5.718 -7.072 1.00 77.19 116 LEU A CA 1
ATOM 954 C C . LEU A 1 116 ? -6.084 6.921 -6.138 1.00 77.19 116 LEU A C 1
ATOM 956 O O . LEU A 1 116 ? -7.137 7.552 -6.198 1.00 77.19 116 LEU A O 1
ATOM 960 N N . ASP A 1 117 ? -5.076 7.256 -5.320 1.00 65.44 117 ASP A N 1
ATOM 961 C CA . ASP A 1 117 ? -5.081 8.384 -4.370 1.00 65.44 117 ASP A CA 1
ATOM 962 C C . ASP A 1 117 ? -6.286 8.363 -3.402 1.00 65.44 117 ASP A C 1
ATOM 964 O O . ASP A 1 117 ? -6.701 9.378 -2.846 1.00 65.44 117 ASP A O 1
ATOM 968 N N . ASP A 1 118 ? -6.863 7.179 -3.179 1.00 57.50 118 ASP A N 1
ATOM 969 C CA . ASP A 1 118 ? -8.010 6.943 -2.295 1.00 57.50 118 ASP A CA 1
ATOM 970 C C . ASP A 1 118 ? -7.605 6.281 -0.963 1.00 57.50 118 ASP A C 1
ATOM 972 O O . ASP A 1 118 ? -8.443 6.007 -0.101 1.00 57.50 118 ASP A O 1
ATOM 976 N N . GLY A 1 119 ? -6.303 6.042 -0.768 1.00 55.62 119 GLY A N 1
ATOM 977 C CA . GLY A 1 119 ? -5.759 5.332 0.391 1.00 55.62 119 GLY A CA 1
ATOM 978 C C . GLY A 1 119 ? -5.987 3.815 0.358 1.00 55.62 119 GLY A C 1
ATOM 979 O O . GLY A 1 119 ? -5.589 3.120 1.302 1.00 55.62 119 GLY A O 1
ATOM 980 N N . GLY A 1 120 ? -6.590 3.295 -0.713 1.00 61.56 120 GLY A N 1
ATOM 981 C CA . GLY A 1 120 ? -6.664 1.877 -1.005 1.00 61.56 120 GLY A CA 1
ATOM 982 C C . GLY A 1 120 ? -7.571 1.034 -0.119 1.00 61.56 120 GLY A C 1
ATOM 983 O O . GLY A 1 120 ? -8.249 1.502 0.802 1.00 61.56 120 GLY A O 1
ATOM 984 N N . LEU A 1 121 ? -7.495 -0.284 -0.318 1.00 57.84 121 LEU A N 1
ATOM 985 C CA . LEU A 1 121 ? -8.131 -1.268 0.572 1.00 57.84 121 LEU A CA 1
ATOM 986 C C . LEU A 1 121 ? -7.628 -1.144 2.019 1.00 57.84 121 LEU A C 1
ATOM 988 O O . LEU A 1 121 ? -8.358 -1.467 2.956 1.00 57.84 121 LEU A O 1
ATOM 992 N N . SER A 1 122 ? -6.412 -0.627 2.214 1.00 53.28 122 SER A N 1
ATOM 993 C CA . SER A 1 122 ? -5.868 -0.318 3.539 1.00 53.28 122 SER A CA 1
ATOM 994 C C . SER A 1 122 ? -6.701 0.739 4.270 1.00 53.28 122 SER A C 1
ATOM 996 O O . SER A 1 122 ? -6.985 0.562 5.455 1.00 53.28 122 SER A O 1
ATOM 998 N N . ALA A 1 123 ? -7.150 1.798 3.585 1.00 56.56 123 ALA A N 1
ATOM 999 C CA . ALA A 1 123 ? -8.043 2.800 4.163 1.00 56.56 123 ALA A CA 1
ATOM 1000 C C . ALA A 1 123 ? -9.408 2.197 4.517 1.00 56.56 123 ALA A C 1
ATOM 1002 O O . ALA A 1 123 ? -9.888 2.397 5.632 1.00 56.56 123 ALA A O 1
ATOM 1003 N N . ILE A 1 124 ? -9.985 1.382 3.627 1.00 51.50 124 ILE A N 1
ATOM 1004 C CA . ILE A 1 124 ? -11.269 0.693 3.854 1.00 51.50 124 ILE A CA 1
ATOM 1005 C C . ILE A 1 124 ? -11.185 -0.265 5.054 1.00 51.50 124 ILE A C 1
ATOM 1007 O O . ILE A 1 124 ? -12.094 -0.314 5.883 1.00 51.50 124 ILE A O 1
ATOM 1011 N N . LEU A 1 125 ? -10.082 -0.997 5.208 1.00 53.53 125 LEU A N 1
ATOM 1012 C CA . LEU A 1 125 ? -9.870 -1.881 6.357 1.00 53.53 125 LEU A CA 1
ATOM 1013 C C . LEU A 1 125 ? -9.674 -1.088 7.658 1.00 53.53 125 LEU A C 1
ATOM 1015 O O . LEU A 1 125 ? -10.188 -1.494 8.702 1.00 53.53 125 LEU A O 1
ATOM 1019 N N . ASN A 1 126 ? -9.031 0.082 7.597 1.00 52.31 126 ASN A N 1
ATOM 1020 C CA . ASN A 1 126 ? -8.858 0.960 8.754 1.00 52.31 126 ASN A CA 1
ATOM 1021 C C . ASN A 1 126 ? -10.167 1.638 9.211 1.00 52.31 126 ASN A C 1
ATOM 1023 O O . ASN A 1 126 ? -10.290 1.983 10.386 1.00 52.31 126 ASN A O 1
ATOM 1027 N N . VAL A 1 127 ? -11.179 1.763 8.337 1.00 51.75 127 VAL A N 1
ATOM 1028 C CA . VAL A 1 127 ? -12.542 2.195 8.721 1.00 51.75 127 VAL A CA 1
ATOM 1029 C C . VAL A 1 127 ? -13.154 1.249 9.758 1.00 51.75 127 VAL A C 1
ATOM 1031 O O . VAL A 1 127 ? -13.877 1.703 10.644 1.00 51.75 127 VAL A O 1
ATOM 1034 N N . THR A 1 128 ? -12.835 -0.049 9.716 1.00 52.22 128 THR A N 1
ATOM 1035 C CA . THR A 1 128 ? -13.303 -1.007 10.736 1.00 52.22 128 THR A CA 1
ATOM 1036 C C . THR A 1 128 ? -12.726 -0.672 12.106 1.00 52.22 128 THR A C 1
ATOM 1038 O O . THR A 1 128 ? -13.450 -0.676 13.103 1.00 52.22 128 THR A O 1
ATOM 1041 N N . THR A 1 129 ? -11.443 -0.311 12.153 1.00 57.16 129 THR A N 1
ATOM 1042 C CA . THR A 1 129 ? -10.788 0.156 13.373 1.00 57.16 129 THR A CA 1
ATOM 1043 C C . THR A 1 129 ? -11.453 1.464 13.838 1.00 57.16 129 THR A C 1
ATOM 1045 O O . THR A 1 129 ? -11.900 1.541 14.979 1.00 57.16 129 THR A O 1
ATOM 1048 N N . ILE A 1 130 ? -11.657 2.451 12.952 1.00 57.97 130 ILE A N 1
ATOM 1049 C CA . ILE A 1 130 ? -12.341 3.718 13.295 1.00 57.97 130 ILE A CA 1
ATOM 1050 C C . ILE A 1 130 ? -13.738 3.473 13.888 1.00 57.97 130 ILE A C 1
ATOM 1052 O O . ILE A 1 130 ? -14.095 4.071 14.907 1.00 57.97 130 ILE A O 1
ATOM 1056 N N . LYS A 1 131 ? -14.503 2.544 13.305 1.00 60.00 131 LYS A N 1
ATOM 1057 C CA . LYS A 1 131 ? -15.833 2.158 13.786 1.00 60.00 131 LYS A CA 1
ATOM 1058 C C . LYS A 1 131 ? -15.786 1.506 15.173 1.00 60.00 131 LYS A C 1
ATOM 1060 O O . LYS A 1 131 ? -16.567 1.889 16.037 1.00 60.00 131 LYS A O 1
ATOM 1065 N N . PHE A 1 132 ? -14.842 0.595 15.424 1.00 61.88 132 PHE A N 1
ATOM 1066 C CA . PHE A 1 132 ? -14.677 -0.027 16.746 1.00 61.88 132 PHE A CA 1
ATOM 1067 C C . PHE A 1 132 ? -14.419 1.012 17.843 1.00 61.88 132 PHE A C 1
ATOM 1069 O O . PHE A 1 132 ? -15.009 0.943 18.919 1.00 61.88 132 PHE A O 1
ATOM 1076 N N . HIS A 1 133 ? -13.559 1.998 17.581 1.00 68.56 133 HIS A N 1
ATOM 1077 C CA . HIS A 1 133 ? -13.257 3.018 18.584 1.00 68.56 133 HIS A CA 1
ATOM 1078 C C . HIS A 1 133 ? -14.441 3.956 18.821 1.00 68.56 133 HIS A C 1
ATOM 1080 O O . HIS A 1 133 ? -14.652 4.366 19.959 1.00 68.56 133 HIS A O 1
ATOM 1086 N N . HIS A 1 134 ? -15.237 4.261 17.790 1.00 71.19 134 HIS A N 1
ATOM 1087 C CA . HIS A 1 134 ? -16.487 4.995 17.977 1.00 71.19 134 HIS A CA 1
ATOM 1088 C C . HIS A 1 134 ? -17.444 4.230 18.905 1.00 71.19 134 HIS A C 1
ATOM 1090 O O . HIS A 1 134 ? -17.942 4.798 19.877 1.00 71.19 134 HIS A O 1
ATOM 1096 N N . ASP A 1 135 ? -17.649 2.935 18.659 1.00 76.94 135 ASP A N 1
ATOM 1097 C CA . ASP A 1 135 ? -18.558 2.109 19.461 1.00 76.94 135 ASP A CA 1
ATOM 1098 C C . ASP A 1 135 ? -18.053 1.921 20.905 1.00 76.94 135 ASP A C 1
ATOM 1100 O O . ASP A 1 135 ? -18.849 1.891 21.845 1.00 76.94 135 ASP A O 1
ATOM 1104 N N . ALA A 1 136 ? -16.733 1.854 21.111 1.00 78.94 136 ALA A N 1
ATOM 1105 C CA . ALA A 1 136 ? -16.124 1.804 22.440 1.00 78.94 136 ALA A CA 1
ATOM 1106 C C . ALA A 1 136 ? -16.299 3.120 23.221 1.00 78.94 136 ALA A C 1
ATOM 1108 O O . ALA A 1 136 ? -16.637 3.090 24.403 1.00 78.94 136 ALA A O 1
ATOM 1109 N N . ILE A 1 137 ? -16.118 4.278 22.570 1.00 84.00 137 ILE A N 1
ATOM 1110 C CA . ILE A 1 137 ? -16.351 5.590 23.196 1.00 84.00 137 ILE A CA 1
ATOM 1111 C C . ILE A 1 137 ? -17.803 5.719 23.654 1.00 84.00 137 ILE A C 1
ATOM 1113 O O . ILE A 1 137 ? -18.033 6.169 24.774 1.00 84.00 137 ILE A O 1
ATOM 1117 N N . GLN A 1 138 ? -18.767 5.321 22.816 1.00 84.94 138 GLN A N 1
ATOM 1118 C CA . GLN A 1 138 ? -20.186 5.393 23.178 1.00 84.94 138 GLN A CA 1
ATOM 1119 C C . GLN A 1 138 ? -20.495 4.517 24.394 1.00 84.94 138 GLN A C 1
ATOM 1121 O O . GLN A 1 138 ? -21.055 5.007 25.365 1.00 84.94 138 GLN A O 1
ATOM 1126 N N . GLN A 1 139 ? -20.018 3.270 24.419 1.00 86.69 139 GLN A N 1
ATOM 1127 C CA . GLN A 1 139 ? -20.243 2.385 25.568 1.00 86.69 139 GLN A CA 1
ATOM 1128 C C . GLN A 1 139 ? -19.610 2.902 26.868 1.00 86.69 139 GLN A C 1
ATOM 1130 O O . GLN A 1 139 ? -20.197 2.764 27.941 1.00 86.69 139 GLN A O 1
ATOM 1135 N N . ILE A 1 140 ? -18.419 3.509 26.801 1.00 86.88 140 ILE A N 1
ATOM 1136 C CA . ILE A 1 140 ? -17.787 4.118 27.982 1.00 86.88 140 ILE A CA 1
ATOM 1137 C C . ILE A 1 140 ? -18.569 5.363 28.424 1.00 86.88 140 ILE A C 1
ATOM 1139 O O . ILE A 1 140 ? -18.743 5.570 29.625 1.00 86.88 140 ILE A O 1
ATOM 1143 N N . ALA A 1 141 ? -19.060 6.175 27.484 1.00 87.56 141 ALA A N 1
ATOM 1144 C CA . ALA A 1 141 ? -19.899 7.332 27.787 1.00 87.56 141 ALA A CA 1
ATOM 1145 C C . ALA A 1 141 ? -21.202 6.911 28.482 1.00 87.56 141 ALA A C 1
ATOM 1147 O O . ALA A 1 141 ? -21.512 7.444 29.546 1.00 87.56 141 ALA A O 1
ATOM 1148 N N . ASP A 1 142 ? -21.888 5.895 27.956 1.00 89.56 142 ASP A N 1
ATOM 1149 C CA . ASP A 1 142 ? -23.100 5.328 28.553 1.00 89.56 142 ASP A CA 1
ATOM 1150 C C . ASP A 1 142 ? -22.830 4.815 29.976 1.00 89.56 142 ASP A C 1
ATOM 1152 O O . ASP A 1 142 ? -23.595 5.069 30.909 1.00 89.56 142 ASP A O 1
ATOM 1156 N N . LEU A 1 143 ? -21.696 4.137 30.185 1.00 87.38 143 LEU A N 1
ATOM 1157 C CA . LEU A 1 143 ? -21.299 3.655 31.506 1.00 87.38 143 LEU A CA 1
ATOM 1158 C C . LEU A 1 143 ? -21.030 4.808 32.484 1.00 87.38 143 LEU A C 1
ATOM 1160 O O . LEU A 1 143 ? -21.437 4.728 33.644 1.00 87.38 143 LEU A O 1
ATOM 1164 N N . ILE A 1 144 ? -20.386 5.891 32.038 1.00 88.69 144 ILE A N 1
ATOM 1165 C CA . ILE A 1 144 ? -20.192 7.108 32.843 1.00 88.69 144 ILE A CA 1
ATOM 1166 C C . ILE A 1 144 ? -21.548 7.723 33.210 1.00 88.69 144 ILE A C 1
ATOM 1168 O O . ILE A 1 144 ? -21.759 8.086 34.368 1.00 88.69 144 ILE A O 1
ATOM 1172 N N . GLU A 1 145 ? -22.484 7.810 32.262 1.00 88.81 145 GLU A N 1
ATOM 1173 C CA . GLU A 1 145 ? -23.820 8.356 32.514 1.00 88.81 145 GLU A CA 1
ATOM 1174 C C . GLU A 1 145 ? -24.595 7.556 33.564 1.00 88.81 145 GLU A C 1
ATOM 1176 O O . GLU A 1 145 ? -25.262 8.164 34.411 1.00 88.81 145 GLU A O 1
ATOM 1181 N N . LEU A 1 146 ? -24.459 6.226 33.538 1.00 88.44 146 LEU A N 1
ATOM 1182 C CA . LEU A 1 146 ? -25.108 5.294 34.460 1.00 88.44 146 LEU A CA 1
ATOM 1183 C C . LEU A 1 146 ? -24.468 5.258 35.854 1.00 88.44 146 LEU A C 1
ATOM 1185 O O . LEU A 1 146 ? -25.176 5.090 36.846 1.00 88.44 146 LEU A O 1
ATOM 1189 N N . THR A 1 147 ? -23.140 5.363 35.945 1.00 87.75 147 THR A N 1
ATOM 1190 C CA . THR A 1 147 ? -22.401 5.076 37.191 1.00 87.75 147 THR A CA 1
ATOM 1191 C C . THR A 1 147 ? -21.988 6.321 37.969 1.00 87.75 147 THR A C 1
ATOM 1193 O O . THR A 1 147 ? -21.891 6.269 39.196 1.00 87.75 147 THR A O 1
ATOM 1196 N N . VAL A 1 148 ? -21.767 7.451 37.292 1.00 90.00 148 VAL A N 1
ATOM 1197 C CA . VAL A 1 148 ? -21.314 8.692 37.931 1.00 90.00 148 VAL A CA 1
ATOM 1198 C C . VAL A 1 148 ? -22.525 9.521 38.348 1.00 90.00 148 VAL A C 1
ATOM 1200 O O . VAL A 1 148 ? -23.354 9.903 37.522 1.00 90.00 148 VAL A O 1
ATOM 1203 N N . GLN A 1 149 ? -22.648 9.789 39.648 1.00 87.19 149 GLN A N 1
ATOM 1204 C CA . GLN A 1 149 ? -23.789 10.525 40.205 1.00 87.19 149 GLN A CA 1
ATOM 1205 C C . GLN A 1 149 ? -23.557 12.035 40.232 1.00 87.19 149 GLN A C 1
ATOM 1207 O O . GLN A 1 149 ? -24.501 12.797 40.026 1.00 87.19 149 GLN A O 1
ATOM 1212 N N . ASP A 1 150 ? -22.313 12.460 40.454 1.00 93.81 150 ASP A N 1
ATOM 1213 C CA . ASP A 1 150 ? -21.963 13.873 40.509 1.00 93.81 150 ASP A CA 1
ATOM 1214 C C . ASP A 1 150 ? -22.012 14.522 39.105 1.00 93.81 150 ASP A C 1
ATOM 1216 O O . ASP A 1 150 ? -21.391 14.004 38.168 1.00 93.81 150 ASP A O 1
ATOM 1220 N N . PRO A 1 151 ? -22.755 15.632 38.920 1.00 86.56 151 PRO A N 1
ATOM 1221 C CA . PRO A 1 151 ? -22.888 16.283 37.619 1.00 86.56 151 PRO A CA 1
ATOM 1222 C C . PRO A 1 151 ? -21.589 16.897 37.077 1.00 86.56 151 PRO A C 1
ATOM 1224 O O . PRO A 1 151 ? -21.378 16.863 35.862 1.00 86.56 151 PRO A O 1
ATOM 1227 N N . GLU A 1 152 ? -20.726 17.446 37.939 1.00 89.88 152 GLU A N 1
ATOM 1228 C CA . GLU A 1 152 ? -19.471 18.079 37.514 1.00 89.88 152 GLU A CA 1
ATOM 1229 C C . GLU A 1 152 ? -18.465 17.025 37.049 1.00 89.88 152 GLU A C 1
ATOM 1231 O O . GLU A 1 152 ? -17.892 17.143 35.961 1.00 89.88 152 GLU A O 1
ATOM 1236 N N . ASP A 1 153 ? -18.306 15.947 37.816 1.00 88.31 153 ASP A N 1
ATOM 1237 C CA . ASP A 1 153 ? -17.447 14.822 37.453 1.00 88.31 153 ASP A CA 1
ATOM 1238 C C . ASP A 1 153 ? -17.954 14.120 36.191 1.00 88.31 153 ASP A C 1
ATOM 1240 O O . ASP A 1 153 ? -17.162 13.813 35.295 1.00 88.31 153 ASP A O 1
ATOM 1244 N N . LYS A 1 154 ? -19.275 13.938 36.051 1.00 89.81 154 LYS A N 1
ATOM 1245 C CA . LYS A 1 154 ? -19.876 13.377 34.832 1.00 89.81 154 LYS A CA 1
ATOM 1246 C C . LYS A 1 154 ? -19.508 14.205 33.603 1.00 89.81 154 LYS A C 1
ATOM 1248 O O . LYS A 1 154 ? -19.012 13.661 32.614 1.00 89.81 154 LYS A O 1
ATOM 1253 N N . GLN A 1 155 ? -19.702 15.522 33.665 1.00 88.44 155 GLN A N 1
ATOM 1254 C CA . GLN A 1 155 ? -19.370 16.412 32.554 1.00 88.44 155 GLN A CA 1
ATOM 1255 C C . GLN A 1 155 ? -17.865 16.411 32.255 1.00 88.44 155 GLN A C 1
ATOM 1257 O O . GLN A 1 155 ? -17.464 16.388 31.084 1.00 88.44 155 GLN A O 1
ATOM 1262 N N . ARG A 1 156 ? -17.024 16.387 33.295 1.00 92.44 156 ARG A N 1
ATOM 1263 C CA . ARG A 1 156 ? -15.567 16.320 33.157 1.00 92.44 156 ARG A CA 1
ATOM 1264 C C . ARG A 1 156 ? -15.127 15.041 32.449 1.00 92.44 156 ARG A C 1
ATOM 1266 O O . ARG A 1 156 ? -14.372 15.126 31.481 1.00 92.44 156 ARG A O 1
ATOM 1273 N N . PHE A 1 157 ? -15.617 13.878 32.876 1.00 90.31 157 PHE A N 1
ATOM 1274 C CA . PHE A 1 157 ? -15.241 12.590 32.291 1.00 90.31 157 PHE A CA 1
ATOM 1275 C C . PHE A 1 157 ? -15.706 12.449 30.842 1.00 90.31 157 PHE A C 1
ATOM 1277 O O . PHE A 1 157 ? -14.913 12.042 29.995 1.00 90.31 157 PHE A O 1
ATOM 1284 N N . LEU A 1 158 ? -16.938 12.859 30.523 1.00 87.81 158 LEU A N 1
ATOM 1285 C CA . LEU A 1 158 ? -17.437 12.847 29.143 1.00 87.81 158 LEU A CA 1
ATOM 1286 C C . LEU A 1 158 ? -16.622 13.771 28.228 1.00 87.81 158 LEU A C 1
ATOM 1288 O O . LEU A 1 158 ? -16.357 13.433 27.073 1.00 87.81 158 LEU A O 1
ATOM 1292 N N . THR A 1 159 ? -16.194 14.928 28.738 1.00 87.25 159 THR A N 1
ATOM 1293 C CA . THR A 1 159 ? -15.354 15.867 27.981 1.00 87.25 159 THR A CA 1
ATOM 1294 C C . THR A 1 159 ? -13.965 15.286 27.733 1.00 87.25 159 THR A C 1
ATOM 1296 O O . THR A 1 159 ? -13.479 15.325 26.605 1.00 87.25 159 THR A O 1
ATOM 1299 N N . GLN A 1 160 ? -13.344 14.701 28.760 1.00 88.19 160 GLN A N 1
ATOM 1300 C CA . GLN A 1 160 ? -12.029 14.070 28.639 1.00 88.19 160 GLN A CA 1
ATOM 1301 C C . GLN A 1 160 ? -12.060 12.882 27.676 1.00 88.19 160 GLN A C 1
ATOM 1303 O O . GLN A 1 160 ? -11.191 12.787 26.815 1.00 88.19 160 GLN A O 1
ATOM 1308 N N . LEU A 1 161 ? -13.089 12.033 27.753 1.00 86.62 161 LEU A N 1
ATOM 1309 C CA . LEU A 1 161 ? -13.265 10.881 26.868 1.00 86.62 1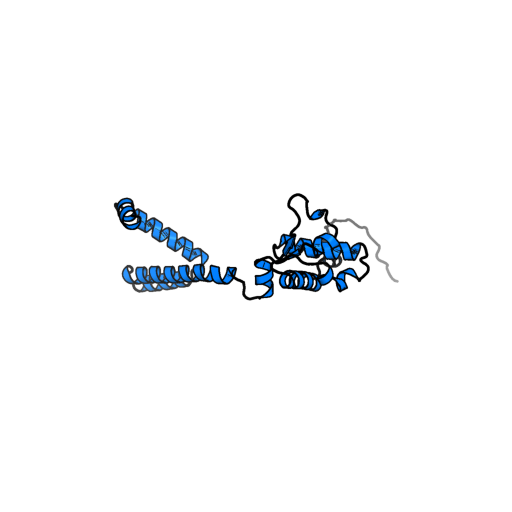61 LEU A CA 1
ATOM 1310 C C . LEU A 1 161 ? -13.326 11.292 25.388 1.00 86.62 161 LEU A C 1
ATOM 1312 O O . LEU A 1 161 ? -12.672 10.673 24.554 1.00 86.62 161 LEU A O 1
ATOM 1316 N N . LYS A 1 162 ? -14.052 12.373 25.067 1.00 81.88 162 LYS A N 1
ATOM 1317 C CA . LYS A 1 162 ? -14.168 12.907 23.696 1.00 81.88 162 LYS A CA 1
ATOM 1318 C C . LYS A 1 162 ? -12.875 13.529 23.161 1.00 81.88 162 LYS A C 1
ATOM 1320 O O . LYS A 1 162 ? -12.742 13.685 21.952 1.00 81.88 162 LYS A O 1
ATOM 1325 N N . GLN A 1 163 ? -11.950 13.912 24.040 1.00 82.56 163 GLN A N 1
ATOM 1326 C CA . GLN A 1 163 ? -10.672 14.529 23.671 1.00 82.56 163 GLN A CA 1
ATOM 1327 C C . GLN A 1 163 ? -9.526 13.517 23.547 1.00 82.56 163 GLN A C 1
ATOM 1329 O O . GLN A 1 163 ? -8.427 13.896 23.141 1.00 82.56 163 GLN A O 1
ATOM 1334 N N . LEU A 1 164 ? -9.748 12.246 23.901 1.00 80.56 164 LEU A N 1
ATOM 1335 C CA . LEU A 1 164 ? -8.694 11.241 23.843 1.00 80.56 164 LEU A CA 1
ATOM 1336 C C . LEU A 1 164 ? -8.282 10.939 22.395 1.00 80.56 164 LEU A C 1
ATOM 1338 O O . LEU A 1 164 ? -9.143 10.737 21.534 1.00 80.56 164 LEU A O 1
ATOM 1342 N N . PRO A 1 165 ? -6.969 10.825 22.123 1.00 77.19 165 PRO A N 1
ATOM 1343 C CA . PRO A 1 165 ? -6.492 10.298 20.860 1.00 77.19 165 PRO A CA 1
ATOM 1344 C C . PRO A 1 165 ? -7.020 8.887 20.615 1.00 77.19 165 PRO A C 1
ATOM 1346 O O . PRO A 1 165 ? -7.171 8.077 21.532 1.00 77.19 165 PRO A O 1
ATOM 1349 N N . TYR A 1 166 ? -7.208 8.572 19.341 1.00 69.94 166 TYR A N 1
ATOM 1350 C CA . TYR A 1 166 ? -7.667 7.272 18.878 1.00 69.94 166 TYR A CA 1
ATOM 1351 C C . TYR A 1 166 ? -6.878 6.087 19.464 1.00 69.94 166 TYR A C 1
ATOM 1353 O O . TYR A 1 166 ? -7.466 5.156 20.016 1.00 69.94 166 TYR A O 1
ATOM 1361 N N . GLU A 1 167 ? -5.546 6.155 19.419 1.00 68.88 167 GLU A N 1
ATOM 1362 C CA . GLU A 1 167 ? -4.662 5.127 19.985 1.00 68.88 167 GLU A CA 1
ATOM 1363 C C . GLU A 1 167 ? -4.875 4.949 21.497 1.00 68.88 167 GLU A C 1
ATOM 1365 O O . GLU A 1 167 ? -4.840 3.836 22.021 1.00 68.88 167 GLU A O 1
ATOM 1370 N N . THR A 1 168 ? -5.185 6.033 22.213 1.00 77.75 168 THR A N 1
ATOM 1371 C CA . THR A 1 168 ? -5.439 6.008 23.657 1.00 77.75 168 THR A CA 1
ATOM 1372 C C . THR A 1 168 ? -6.768 5.335 23.998 1.00 77.75 168 THR A C 1
ATOM 1374 O O . THR A 1 168 ? -6.842 4.617 24.993 1.00 77.75 168 THR A O 1
ATOM 1377 N N . ILE A 1 169 ? -7.798 5.486 23.157 1.00 78.81 169 ILE A N 1
ATOM 1378 C CA . ILE A 1 169 ? -9.109 4.842 23.354 1.00 78.81 169 ILE A CA 1
ATOM 1379 C C . ILE A 1 169 ? -8.976 3.317 23.388 1.00 78.81 169 ILE A C 1
ATOM 1381 O O . ILE A 1 169 ? -9.585 2.671 24.243 1.00 78.81 169 ILE A O 1
ATOM 1385 N N . LYS A 1 170 ? -8.133 2.734 22.526 1.00 76.00 170 LYS A N 1
ATOM 1386 C CA . LYS A 1 170 ? -7.857 1.288 22.540 1.00 76.00 170 LYS A CA 1
ATOM 1387 C C . LYS A 1 170 ? -7.252 0.845 23.867 1.00 76.00 170 LYS A C 1
ATOM 1389 O O . LYS A 1 170 ? -7.715 -0.130 24.456 1.00 76.00 170 LYS A O 1
ATOM 1394 N N . HIS A 1 171 ? -6.237 1.567 24.340 1.00 81.44 171 HIS A N 1
ATOM 1395 C CA . HIS A 1 171 ? -5.572 1.258 25.604 1.00 81.44 171 HIS A CA 1
ATOM 1396 C C . HIS A 1 171 ? -6.531 1.355 26.794 1.00 81.44 171 HIS A C 1
ATOM 1398 O O . HIS A 1 171 ? -6.614 0.413 27.578 1.00 81.44 171 HIS A O 1
ATOM 1404 N N . VAL A 1 172 ? -7.306 2.440 26.887 1.00 83.31 172 VAL A N 1
ATOM 1405 C CA . VAL A 1 172 ? -8.289 2.638 27.964 1.00 83.31 172 VAL A CA 1
ATOM 1406 C C . VAL A 1 172 ? -9.371 1.560 27.931 1.00 83.31 172 VAL A C 1
ATOM 1408 O O . VAL A 1 172 ? -9.690 0.988 28.970 1.00 83.31 172 VAL A O 1
ATOM 1411 N N . SER A 1 173 ? -9.895 1.226 26.749 1.00 81.94 173 SER A N 1
ATOM 1412 C CA . SER A 1 173 ? -10.927 0.190 26.602 1.00 81.94 173 SER A CA 1
ATOM 1413 C C . SER A 1 173 ? -10.426 -1.176 27.075 1.00 81.94 173 SER A C 1
ATOM 1415 O O . SER A 1 173 ? -11.100 -1.850 27.852 1.00 81.94 173 SER A O 1
ATOM 1417 N N . LEU A 1 174 ? -9.214 -1.570 26.668 1.00 83.69 174 LEU A N 1
ATOM 1418 C CA . LEU A 1 174 ? -8.597 -2.824 27.110 1.00 83.69 174 LEU A CA 1
ATOM 1419 C C . LEU A 1 174 ? -8.333 -2.834 28.617 1.00 83.69 174 LEU A C 1
ATOM 1421 O O . LEU A 1 174 ? -8.554 -3.848 29.276 1.00 83.69 174 LEU A O 1
ATOM 1425 N N . GLU A 1 175 ? -7.874 -1.717 29.180 1.00 85.75 175 GLU A N 1
ATOM 1426 C CA . GLU A 1 175 ? -7.614 -1.622 30.612 1.00 85.75 175 GLU A CA 1
ATOM 1427 C C . GLU A 1 175 ? -8.906 -1.694 31.441 1.00 85.75 175 GLU A C 1
ATOM 1429 O O . GLU A 1 175 ? -8.938 -2.395 32.454 1.00 85.75 175 GLU A O 1
ATOM 1434 N N . LEU A 1 176 ? -9.985 -1.047 30.991 1.00 84.25 176 LEU A N 1
ATOM 1435 C CA . LEU A 1 176 ? -11.306 -1.141 31.616 1.00 84.25 176 LEU A CA 1
ATOM 1436 C C . LEU A 1 176 ? -11.851 -2.569 31.576 1.00 84.25 176 LEU A C 1
ATOM 1438 O O . LEU A 1 176 ? -12.309 -3.067 32.603 1.00 84.25 176 LEU A O 1
ATOM 1442 N N . VAL A 1 177 ? -11.744 -3.252 30.432 1.00 84.31 177 VAL A N 1
ATOM 1443 C CA . VAL A 1 177 ? -12.133 -4.665 30.310 1.00 84.31 177 VAL A CA 1
ATOM 1444 C C . VAL A 1 177 ? -11.311 -5.531 31.262 1.00 84.31 177 VAL A C 1
ATOM 1446 O O . VAL A 1 177 ? -11.885 -6.304 32.022 1.00 84.31 177 VAL A O 1
ATOM 1449 N N . ASN A 1 178 ? -9.986 -5.370 31.297 1.00 82.88 178 ASN A N 1
ATOM 1450 C CA . ASN A 1 178 ? -9.122 -6.141 32.193 1.00 82.88 178 ASN A CA 1
ATOM 1451 C C . ASN A 1 178 ? -9.477 -5.923 33.669 1.00 82.88 178 ASN A C 1
ATOM 1453 O O . ASN A 1 178 ? -9.595 -6.889 34.424 1.00 82.88 178 ASN A O 1
ATOM 1457 N N . LYS A 1 179 ? -9.676 -4.666 34.089 1.00 84.75 179 LYS A N 1
ATOM 1458 C CA . LYS A 1 179 ? -10.080 -4.345 35.466 1.00 84.75 179 LYS A CA 1
ATOM 1459 C C . LYS A 1 179 ? -11.477 -4.882 35.783 1.00 84.75 179 LYS A C 1
ATOM 1461 O O . LYS A 1 179 ? -11.673 -5.405 36.874 1.00 84.75 179 LYS A O 1
ATOM 1466 N N . GLY A 1 180 ? -12.414 -4.797 34.839 1.00 81.81 180 GLY A N 1
ATOM 1467 C CA . GLY A 1 180 ? -13.763 -5.341 34.979 1.00 81.81 180 GLY A CA 1
ATOM 1468 C C . GLY A 1 180 ? -13.756 -6.860 35.140 1.00 81.81 180 GLY A C 1
ATOM 1469 O O . GLY A 1 180 ? -14.285 -7.374 36.120 1.00 81.81 180 GLY A O 1
ATOM 1470 N N . LEU A 1 181 ? -13.081 -7.583 34.241 1.00 83.75 181 LEU A N 1
ATOM 1471 C CA . LEU A 1 181 ? -12.944 -9.043 34.308 1.00 83.75 181 LEU A CA 1
ATOM 1472 C C . LEU A 1 181 ? -12.278 -9.500 35.610 1.00 83.75 181 LEU A C 1
ATOM 1474 O O . LEU A 1 181 ? -12.705 -10.495 36.189 1.00 83.75 181 LEU A O 1
ATOM 1478 N N . ALA A 1 182 ? -11.281 -8.759 36.104 1.00 82.12 182 ALA A N 1
ATOM 1479 C CA . ALA A 1 182 ? -10.620 -9.062 37.373 1.00 82.12 182 ALA A CA 1
ATOM 1480 C C . ALA A 1 182 ? -11.546 -8.929 38.597 1.00 82.12 182 ALA A C 1
ATOM 1482 O O . ALA A 1 182 ? -11.265 -9.521 39.637 1.00 82.12 182 ALA A O 1
ATOM 1483 N N . GLN A 1 183 ? -12.638 -8.167 38.488 1.00 84.69 183 GLN A N 1
ATOM 1484 C CA . GLN A 1 183 ? -13.631 -8.010 39.553 1.00 84.69 183 GLN A CA 1
ATOM 1485 C C . GLN A 1 183 ? -14.824 -8.964 39.427 1.00 84.69 183 GLN A C 1
ATOM 1487 O O . GLN A 1 183 ? -15.607 -9.075 40.370 1.00 84.69 183 GLN A O 1
ATOM 1492 N N . ILE A 1 184 ? -14.971 -9.674 38.302 1.00 82.00 184 ILE A N 1
ATOM 1493 C CA . ILE A 1 184 ? -16.086 -10.601 38.087 1.00 82.00 184 ILE A CA 1
ATOM 1494 C C . ILE A 1 184 ? -15.735 -11.978 38.676 1.00 82.00 184 ILE A C 1
ATOM 1496 O O . ILE A 1 184 ? -14.847 -12.666 38.164 1.00 82.00 184 ILE A O 1
ATOM 1500 N N . PRO A 1 185 ? -16.446 -12.449 39.717 1.00 81.12 185 PRO A N 1
ATOM 1501 C CA . PRO A 1 185 ? -16.266 -13.807 40.206 1.00 81.12 185 PRO A CA 1
ATOM 1502 C C . PRO A 1 185 ? -16.749 -14.823 39.163 1.00 81.12 185 PRO A C 1
ATOM 1504 O O . PRO A 1 185 ? -17.741 -14.611 38.466 1.00 81.12 185 PRO A O 1
ATOM 1507 N N . ASN A 1 186 ? -16.069 -15.969 39.088 1.00 83.75 186 ASN A N 1
ATOM 1508 C CA . ASN A 1 186 ? -16.395 -17.076 38.179 1.00 83.75 186 ASN A CA 1
ATOM 1509 C C . ASN A 1 186 ? -16.303 -16.738 36.677 1.00 83.75 186 ASN A C 1
ATOM 1511 O O . ASN A 1 186 ? -16.937 -17.410 35.867 1.00 83.75 186 ASN A O 1
ATOM 1515 N N . VAL A 1 187 ? -15.499 -15.747 36.274 1.00 83.56 187 VAL A N 1
ATOM 1516 C CA . VAL A 1 187 ? -15.394 -15.307 34.866 1.00 83.56 187 VAL A CA 1
ATOM 1517 C C . VAL A 1 187 ? -15.104 -16.452 33.879 1.00 83.56 187 VAL A C 1
ATOM 1519 O O . VAL A 1 187 ? -15.696 -16.506 32.806 1.00 83.56 187 VAL A O 1
ATOM 1522 N N . ALA A 1 188 ? -14.280 -17.432 34.271 1.00 81.56 188 ALA A N 1
ATOM 1523 C CA . ALA A 1 188 ? -13.975 -18.611 33.456 1.00 81.56 188 ALA A CA 1
ATOM 1524 C C . ALA A 1 188 ? -15.214 -19.485 33.177 1.00 81.56 188 ALA A C 1
ATOM 1526 O O . ALA A 1 188 ? -15.363 -20.025 32.085 1.00 81.56 188 ALA A O 1
ATOM 1527 N N . GLN A 1 189 ? -16.132 -19.586 34.142 1.00 82.69 189 GLN A N 1
ATOM 1528 C CA . GLN A 1 189 ? -17.378 -20.339 33.995 1.00 82.69 189 GLN A CA 1
ATOM 1529 C C . GLN A 1 189 ? -18.354 -19.640 33.040 1.00 82.69 189 GLN A C 1
ATOM 1531 O O . GLN A 1 189 ? -19.051 -20.303 32.277 1.00 82.69 189 GLN A O 1
ATOM 1536 N N . TRP A 1 190 ? -18.411 -18.306 33.078 1.00 81.50 190 TRP A N 1
ATOM 1537 C CA . TRP A 1 190 ? -19.209 -17.527 32.130 1.00 81.50 190 TRP A CA 1
ATOM 1538 C C . TRP A 1 190 ? -18.647 -17.634 30.717 1.00 81.50 190 TRP A C 1
ATOM 1540 O O . TRP A 1 190 ? -19.413 -17.878 29.792 1.00 81.50 190 TRP A O 1
ATOM 1550 N N . LEU A 1 191 ? -17.323 -17.524 30.561 1.00 80.75 191 LEU A N 1
ATOM 1551 C CA . LEU A 1 191 ? -16.663 -17.685 29.265 1.00 80.75 191 LEU A CA 1
ATOM 1552 C C . LEU A 1 191 ? -16.944 -19.057 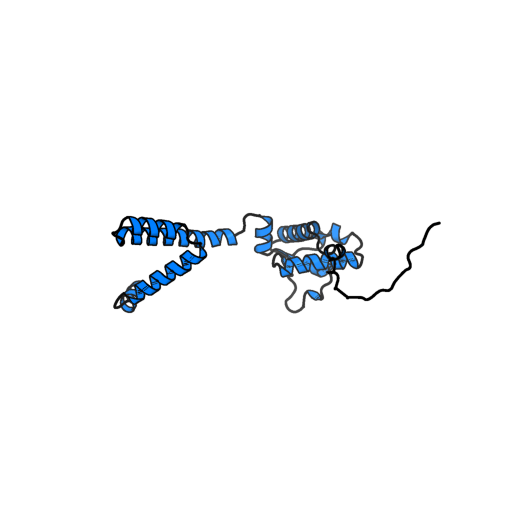28.647 1.00 80.75 191 LEU A C 1
ATOM 1554 O O . LEU A 1 191 ? -17.262 -19.113 27.466 1.00 80.75 191 LEU A O 1
ATOM 1558 N N . GLY A 1 192 ? -16.921 -20.132 29.444 1.00 79.62 192 GLY A N 1
ATOM 1559 C CA . GLY A 1 192 ? -17.297 -21.468 28.969 1.00 79.62 192 GLY A CA 1
ATOM 1560 C C . GLY A 1 192 ? -18.682 -21.500 28.311 1.00 79.62 192 GLY A C 1
ATOM 1561 O O . GLY A 1 192 ? -18.823 -22.008 27.211 1.00 79.62 192 GLY A O 1
ATOM 1562 N N . LYS A 1 193 ? -19.685 -20.837 28.903 1.00 84.81 193 LYS A N 1
ATOM 1563 C CA . LYS A 1 193 ? -21.058 -20.800 28.360 1.00 84.81 193 LYS A CA 1
ATOM 1564 C C . LYS A 1 193 ? -21.225 -20.037 27.041 1.00 84.81 193 LYS A C 1
ATOM 1566 O O . LYS A 1 193 ? -22.259 -20.197 26.406 1.00 84.81 193 LYS A O 1
ATOM 1571 N N . PHE A 1 194 ? -20.299 -19.143 26.698 1.00 74.81 194 PHE A N 1
ATOM 1572 C CA . PHE A 1 194 ? -20.356 -18.359 25.456 1.00 74.81 194 PHE A CA 1
ATOM 1573 C C . PHE A 1 194 ? -19.501 -18.955 24.333 1.00 74.81 194 PHE A C 1
ATOM 1575 O O . PHE A 1 194 ? -19.650 -18.539 23.186 1.00 74.81 194 PHE A O 1
ATOM 1582 N N . LEU A 1 195 ? -18.569 -19.851 24.671 1.00 76.00 195 LEU A N 1
ATOM 1583 C CA . LEU A 1 195 ? -17.634 -20.474 23.732 1.00 76.00 195 LEU A CA 1
ATOM 1584 C C . LEU A 1 195 ? -18.036 -21.905 23.336 1.00 76.00 195 LEU A C 1
ATOM 1586 O O . LEU A 1 195 ? -17.503 -22.406 22.346 1.00 76.00 195 LEU A O 1
ATOM 1590 N N . ASP A 1 196 ? -18.947 -22.525 24.091 1.00 55.53 196 ASP A N 1
ATOM 1591 C CA . ASP A 1 196 ? -19.668 -23.758 23.734 1.00 5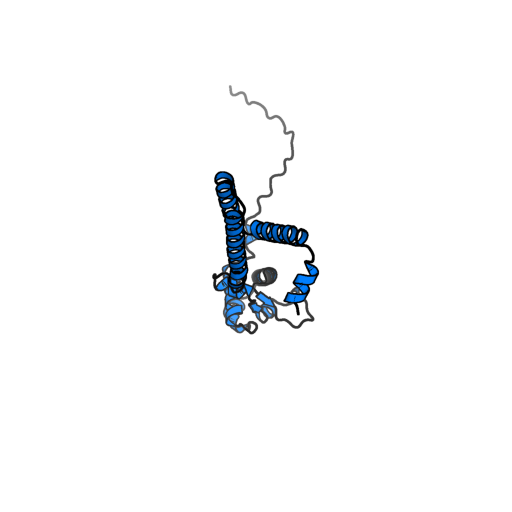5.53 196 ASP A CA 1
ATOM 1592 C C . ASP A 1 196 ? -20.865 -23.463 22.808 1.00 55.53 196 ASP A C 1
ATOM 1594 O O . ASP A 1 196 ? -21.113 -24.277 21.886 1.00 55.53 196 ASP A O 1
#

pLDDT: mean 74.27, std 17.86, range [28.48, 93.81]

Foldseek 3Di:
DDDDDDDDDDDDDDDDDDPPPPPVVPPLADPVLLVLLLVQQVVQPPAAHACVSCVVVVPPPDDPRSQSSLVVSLVVCVVVLQKDFQDPPPDDCVPDGSNNRNRGIHGDQNNVCVVVVPNGVVVVVCVVLVVVLVVLLVVVLVVLVVPPDDPVVNVVVNVVSVPDDSVVSVVVSVVVVVVVCVPDPPSVVVVVVVVD